Protein AF-A0A9D4J9Q6-F1 (afdb_monomer)

Solvent-accessible surface area (backbone atoms only — not comparable to full-atom values): 17693 Å² total; per-residue (Å²): 121,80,62,70,70,52,50,61,52,52,54,50,45,71,78,44,55,69,69,55,38,35,54,52,47,49,52,53,40,52,50,50,52,50,48,48,68,59,57,64,72,46,69,81,56,49,84,77,54,84,85,68,89,73,97,61,84,79,69,78,72,91,55,55,72,67,55,51,51,49,53,48,52,54,53,50,46,55,54,48,48,53,47,48,61,76,54,69,70,41,67,72,49,53,50,45,51,47,57,40,47,46,48,50,29,35,38,28,74,76,50,66,44,74,61,78,69,71,73,65,67,66,50,54,49,57,42,61,72,37,70,45,45,64,52,40,14,53,52,32,38,34,54,50,37,38,49,54,32,55,51,49,33,56,74,70,66,54,68,58,81,81,50,50,64,44,52,51,52,50,44,50,52,54,51,49,50,45,21,13,43,72,67,47,39,32,52,38,76,82,46,86,84,45,83,46,44,44,60,73,88,76,54,60,88,84,56,58,69,67,58,58,19,29,34,47,10,66,69,50,15,76,28,35,30,66,59,41,51,54,53,44,46,75,71,65,72,49,95,68,87,60,73,73,64,50,66,78,42,51,70,60,51,38,53,58,38,33,77,70,76,30,43,24,47,44,53,36,44,70,73,71,55,83,76,82,77,84,78,86,81,84,89,85,89,80,89,80,95,82,77,84,86,81,77,93,41,93,80,74,106

Sequence (301 aa):
QNLAVLEPLRRLFFCSSVYFKCKVVVCLTEMLRNQAARGWTENTSRQRLSSMVHMFHQEEEVYSKQEALTKYIQYVCKMLLAGCVETKFHPLYETCVLDFLELVSSLHVKFNLPFVVFVETRLFERLMISRNANTVARLCEVICRYKESFSSIKSKKLMGPEELPMIRNCNQIIRDMCNCVWRLKAYTTDDKLSVFYCNPADIDSKLEDKEMAESLSVVRHPALLPFTVKYSQNILQDSFLDLKELKNHKKELLAHLSDHNLDGLQQFVATFVRVKTSTSGTPHRTVLSTLSQGNNSAFGF

Secondary structure (DSSP, 8-state):
-THHHHHHHHHHHHHS-HHHHHHHHHHHHHHHHHHHHHHTTGGGTGGGTTTS--SS-----SS-HHHHHHHHHHHHHHHHHHHHHHTTS-HHHHHHHHHHHHHHHHHHHHH--SS--PPPHHHHHHHHT-S-HHHHHHHHHHHHHHHHHHHHHHHTT---SSHHHHHHHHHHHHHHHHHHHTTS---BSS-TTSTTB--GGGS-TTS-HHHHHHTTSTTT-TTTHHHHHHHHHHHH--SS--TTGGGTTHHHHHHHHHTTT-HHHHHHHHHH-------------------------TT--

Organism: Dreissena polymorpha (NCBI:txid45954)

Structure (mmCIF, N/CA/C/O backbone):
data_AF-A0A9D4J9Q6-F1
#
_entry.id   AF-A0A9D4J9Q6-F1
#
loop_
_atom_site.group_PDB
_atom_site.id
_atom_site.type_symbol
_atom_site.label_atom_id
_atom_site.label_alt_id
_atom_site.label_comp_id
_atom_site.label_asym_id
_atom_site.label_entity_id
_atom_site.label_seq_id
_atom_site.pdbx_PDB_ins_code
_atom_site.Cartn_x
_atom_site.Cartn_y
_atom_site.Cartn_z
_atom_site.occupancy
_atom_site.B_iso_or_equiv
_atom_site.auth_seq_id
_atom_site.auth_comp_id
_atom_site.auth_asym_id
_atom_site.auth_atom_id
_atom_site.pdbx_PDB_model_num
ATOM 1 N N . GLN A 1 1 ? 9.411 13.985 -27.679 1.00 39.44 1 GLN A N 1
ATOM 2 C CA . GLN A 1 1 ? 8.399 13.403 -28.592 1.00 39.44 1 GLN A CA 1
ATOM 3 C C . GLN A 1 1 ? 7.539 12.292 -27.953 1.00 39.44 1 GLN A C 1
ATOM 5 O O . GLN A 1 1 ? 6.384 12.175 -28.337 1.00 39.44 1 GLN A O 1
ATOM 10 N N . ASN A 1 2 ? 7.976 11.586 -26.896 1.00 44.72 2 ASN A N 1
ATOM 11 C CA . ASN A 1 2 ? 7.172 10.545 -26.206 1.00 44.72 2 ASN A CA 1
ATOM 12 C C . ASN A 1 2 ? 5.893 11.004 -25.457 1.00 44.72 2 ASN A C 1
ATOM 14 O O . ASN A 1 2 ? 5.105 10.168 -25.023 1.00 44.72 2 ASN A O 1
ATOM 18 N N . LEU A 1 3 ? 5.634 12.311 -25.321 1.00 49.12 3 LEU A N 1
ATOM 19 C CA . LEU A 1 3 ? 4.380 12.823 -24.740 1.00 49.12 3 LEU A CA 1
ATOM 20 C C . LEU A 1 3 ? 3.162 12.668 -25.673 1.00 49.12 3 LEU A C 1
ATOM 22 O O . LEU A 1 3 ? 2.032 12.666 -25.189 1.00 49.12 3 LEU A O 1
ATOM 26 N N . ALA A 1 4 ? 3.367 12.511 -26.986 1.00 56.28 4 ALA A N 1
ATOM 27 C CA . ALA A 1 4 ? 2.277 12.524 -27.966 1.00 56.28 4 ALA A CA 1
ATOM 28 C C . ALA A 1 4 ? 1.354 11.291 -27.894 1.00 56.28 4 ALA A C 1
ATOM 30 O O . ALA A 1 4 ? 0.165 11.410 -28.170 1.00 56.28 4 ALA A O 1
ATOM 31 N N . VAL A 1 5 ? 1.872 10.124 -27.491 1.00 62.06 5 VAL A N 1
ATOM 32 C CA . VAL A 1 5 ? 1.084 8.875 -27.386 1.00 62.06 5 VAL A CA 1
ATOM 33 C C . VAL A 1 5 ? 0.373 8.765 -26.033 1.00 62.06 5 VAL A C 1
ATOM 35 O O . VAL A 1 5 ? -0.733 8.234 -25.935 1.00 62.06 5 VAL A O 1
ATOM 38 N N . LEU A 1 6 ? 0.988 9.305 -24.981 1.00 69.31 6 LEU A N 1
ATOM 39 C CA . LEU A 1 6 ? 0.493 9.197 -23.610 1.00 69.31 6 LEU A CA 1
ATOM 40 C C . LEU A 1 6 ? -0.595 10.227 -23.275 1.00 69.31 6 LEU A C 1
ATOM 42 O O . LEU A 1 6 ? -1.428 9.980 -22.405 1.00 69.31 6 LEU A O 1
ATOM 46 N N . GLU A 1 7 ? -0.627 11.364 -23.969 1.00 74.25 7 GLU A N 1
ATOM 47 C CA . GLU A 1 7 ? -1.624 12.413 -23.730 1.00 74.25 7 GLU A CA 1
ATOM 48 C C . GLU A 1 7 ? -3.050 12.023 -24.185 1.00 74.25 7 GLU A C 1
ATOM 50 O O . GLU A 1 7 ? -3.992 12.207 -23.406 1.00 74.25 7 GLU A O 1
ATOM 55 N N . PRO A 1 8 ? -3.264 11.414 -25.370 1.00 80.31 8 PRO A N 1
ATOM 56 C CA . PRO A 1 8 ? -4.568 10.863 -25.741 1.00 80.31 8 PRO A CA 1
ATOM 57 C C . PRO A 1 8 ? -5.039 9.770 -24.779 1.00 80.31 8 PRO A C 1
ATOM 59 O O . PRO A 1 8 ? -6.203 9.766 -24.377 1.00 80.31 8 PRO A O 1
ATOM 62 N N . LEU A 1 9 ? -4.126 8.887 -24.351 1.00 80.44 9 LEU A N 1
ATOM 63 C CA . LEU A 1 9 ? -4.429 7.844 -23.370 1.00 80.44 9 LEU A CA 1
ATOM 64 C C . LEU A 1 9 ? -4.875 8.454 -22.040 1.00 80.44 9 LEU A C 1
ATOM 66 O O . LEU A 1 9 ? -5.863 8.004 -21.465 1.00 80.44 9 LEU A O 1
ATOM 70 N N . ARG A 1 10 ? -4.198 9.512 -21.581 1.00 80.31 10 ARG A N 1
ATOM 71 C CA . ARG A 1 10 ? -4.574 10.254 -20.375 1.00 80.31 10 ARG A CA 1
ATOM 72 C C . ARG A 1 10 ? -5.996 10.804 -20.484 1.00 80.31 10 ARG A C 1
ATOM 74 O O . ARG A 1 10 ? -6.804 10.571 -19.590 1.00 80.31 10 ARG A O 1
ATOM 81 N N . ARG A 1 11 ? -6.329 11.503 -21.574 1.00 82.50 11 ARG A N 1
ATOM 82 C CA . ARG A 1 11 ? -7.674 12.077 -21.781 1.00 82.50 11 ARG A CA 1
ATOM 83 C C . ARG A 1 11 ? -8.752 11.000 -21.785 1.00 82.50 11 ARG A C 1
ATOM 85 O O . ARG A 1 11 ? -9.754 11.118 -21.085 1.00 82.50 11 ARG A O 1
ATOM 92 N N . LEU A 1 12 ? -8.510 9.925 -22.527 1.00 84.06 12 LEU A N 1
ATOM 93 C CA . LEU A 1 12 ? -9.461 8.833 -22.643 1.00 84.06 12 LEU A CA 1
ATOM 94 C C . LEU A 1 12 ? -9.622 8.088 -21.311 1.00 84.06 12 LEU A C 1
ATOM 96 O O . LEU A 1 12 ? -10.741 7.748 -20.935 1.00 84.06 12 LEU A O 1
ATOM 100 N N . PHE A 1 13 ? -8.542 7.917 -20.548 1.00 86.06 13 PHE A N 1
ATOM 101 C CA . PHE A 1 13 ? -8.584 7.360 -19.200 1.00 86.06 13 PHE A CA 1
ATOM 102 C C . PHE A 1 13 ? -9.536 8.146 -18.289 1.00 86.06 13 PHE A C 1
ATOM 104 O O . PHE A 1 13 ? -10.397 7.541 -17.649 1.00 86.06 13 PHE A O 1
ATOM 111 N N . PHE A 1 14 ? -9.449 9.480 -18.268 1.00 84.31 14 PHE A N 1
ATOM 112 C CA . PHE A 1 14 ? -10.305 10.311 -17.413 1.00 84.31 14 PHE A CA 1
ATOM 113 C C . PHE A 1 14 ? -11.780 10.267 -17.821 1.00 84.31 14 PHE A C 1
ATOM 115 O O . PHE A 1 14 ? -12.631 10.075 -16.955 1.00 84.31 14 PHE A O 1
ATOM 122 N N . CYS A 1 15 ? -12.087 10.309 -19.117 1.00 86.12 15 CYS A N 1
ATOM 123 C CA . CYS A 1 15 ? -13.470 10.329 -19.607 1.00 86.12 15 CYS A CA 1
ATOM 124 C C . CYS A 1 15 ? -14.170 8.955 -19.640 1.00 86.12 15 CYS A C 1
ATOM 126 O O . CYS A 1 15 ? -15.364 8.892 -19.917 1.00 86.12 15 CYS A O 1
ATOM 128 N N . SER A 1 16 ? -13.457 7.854 -19.383 1.00 89.88 16 SER A N 1
ATOM 129 C CA . SER A 1 16 ? -14.000 6.494 -19.544 1.00 89.88 16 SER A CA 1
ATOM 130 C C . SER A 1 16 ? -14.487 5.851 -18.241 1.00 89.88 16 SER A C 1
ATOM 132 O O . SER A 1 16 ? -14.208 6.325 -17.140 1.00 89.88 16 SER A O 1
ATOM 134 N N . SER A 1 17 ? -15.184 4.718 -18.350 1.00 92.88 17 SER A N 1
ATOM 135 C CA . SER A 1 17 ? -15.662 3.941 -17.198 1.00 92.88 17 SER A CA 1
ATOM 136 C C . SER A 1 17 ? -14.525 3.366 -16.340 1.00 92.88 17 SER A C 1
ATOM 138 O O . SER A 1 17 ? -13.383 3.228 -16.787 1.00 92.88 17 SER A O 1
ATOM 140 N N . VAL A 1 18 ? -14.849 2.959 -15.106 1.00 92.94 18 VAL A N 1
ATOM 141 C CA . VAL A 1 18 ? -13.903 2.274 -14.203 1.00 92.94 18 VAL A CA 1
ATOM 142 C C . VAL A 1 18 ? -13.316 1.021 -14.858 1.00 92.94 18 VAL A C 1
ATOM 144 O O . VAL A 1 18 ? -12.113 0.796 -14.771 1.00 92.94 18 VAL A O 1
ATOM 147 N N . TYR A 1 19 ? -14.127 0.243 -15.579 1.00 93.69 19 TYR A N 1
ATOM 148 C CA . TYR A 1 19 ? -13.667 -0.948 -16.298 1.00 93.69 19 TYR A CA 1
ATOM 149 C C . TYR A 1 19 ? -12.607 -0.625 -17.346 1.00 93.69 19 TYR A C 1
ATOM 151 O O . TYR A 1 19 ? -11.600 -1.325 -17.445 1.00 93.69 19 TYR A O 1
ATOM 159 N N . PHE A 1 20 ? -12.811 0.445 -18.117 1.00 93.06 20 PHE A N 1
ATOM 160 C CA . PHE A 1 20 ? -11.820 0.879 -19.092 1.00 93.06 20 PHE A CA 1
ATOM 161 C C . PHE A 1 20 ? -10.521 1.302 -18.400 1.00 93.06 20 PHE A C 1
ATOM 163 O O . PHE A 1 20 ? -9.443 0.848 -18.781 1.00 93.06 20 PHE A O 1
ATOM 170 N N . LYS A 1 21 ? -10.626 2.106 -17.334 1.00 93.94 21 LYS A N 1
ATOM 171 C CA . LYS A 1 21 ? -9.477 2.520 -16.518 1.00 93.94 21 LYS A CA 1
ATOM 172 C C . LYS A 1 21 ? -8.690 1.306 -16.004 1.00 93.94 21 LYS A C 1
ATOM 174 O O . LYS A 1 21 ? -7.474 1.265 -16.159 1.00 93.94 21 LYS A O 1
ATOM 179 N N . CYS A 1 22 ? -9.376 0.285 -15.487 1.00 95.00 22 CYS A N 1
ATOM 180 C CA . CYS A 1 22 ? -8.752 -0.961 -15.028 1.00 95.00 22 CYS A CA 1
ATOM 181 C C . CYS A 1 22 ? -8.004 -1.679 -16.158 1.00 95.00 22 CYS A C 1
ATOM 183 O O . CYS A 1 22 ? -6.864 -2.086 -15.966 1.00 95.00 22 CYS A O 1
ATOM 185 N N . LYS A 1 23 ? -8.591 -1.777 -17.359 1.00 94.31 23 LYS A N 1
ATOM 186 C CA . LYS A 1 23 ? -7.914 -2.379 -18.524 1.00 94.31 23 LYS A CA 1
ATOM 187 C C . LYS A 1 23 ? -6.634 -1.635 -18.902 1.00 94.31 23 LYS A C 1
ATOM 189 O O . LYS A 1 23 ? -5.640 -2.279 -19.227 1.00 94.31 23 LYS A O 1
ATOM 194 N N . VAL A 1 24 ? -6.640 -0.301 -18.838 1.00 93.75 24 VAL A N 1
ATOM 195 C CA . VAL A 1 24 ? -5.427 0.500 -19.066 1.00 93.75 24 VAL A CA 1
ATOM 196 C C . VAL A 1 24 ? -4.372 0.178 -18.014 1.00 93.75 24 VAL A C 1
ATOM 198 O O . VAL A 1 24 ? -3.234 -0.097 -18.379 1.00 93.75 24 VAL A O 1
ATOM 201 N N . VAL A 1 25 ? -4.743 0.150 -16.730 1.00 95.00 25 VAL A N 1
ATOM 202 C CA . VAL A 1 25 ? -3.812 -0.193 -15.643 1.00 95.00 25 VAL A CA 1
ATOM 203 C C . VAL A 1 25 ? -3.224 -1.586 -15.842 1.00 95.00 25 VAL A C 1
ATOM 205 O O . VAL A 1 25 ? -2.009 -1.726 -15.820 1.00 95.00 25 VAL A O 1
ATOM 208 N N . VAL A 1 26 ? -4.049 -2.595 -16.126 1.00 96.06 26 VAL A N 1
ATOM 209 C CA . VAL A 1 26 ? -3.585 -3.967 -16.390 1.00 96.06 26 VAL A CA 1
ATOM 210 C C . VAL A 1 26 ? -2.617 -4.008 -17.573 1.00 96.06 26 VAL A C 1
ATOM 212 O O . VAL A 1 26 ? -1.565 -4.632 -17.479 1.00 96.06 26 VAL A O 1
ATOM 215 N N . CYS A 1 27 ? -2.918 -3.301 -18.665 1.00 95.25 27 CYS A N 1
ATOM 216 C CA . CYS A 1 27 ? -2.024 -3.212 -19.819 1.00 95.25 27 CYS A CA 1
ATOM 217 C C . CYS A 1 27 ? -0.665 -2.594 -19.445 1.00 95.25 27 CYS A C 1
ATOM 219 O O . CYS A 1 27 ? 0.385 -3.128 -19.804 1.00 95.25 27 CYS A O 1
ATOM 221 N N . LEU A 1 28 ? -0.672 -1.507 -18.668 1.00 94.56 28 LEU A N 1
ATOM 222 C CA . LEU A 1 28 ? 0.545 -0.853 -18.181 1.00 94.56 28 LEU A CA 1
ATOM 223 C C . LEU A 1 28 ? 1.342 -1.759 -17.224 1.00 94.56 28 LEU A C 1
ATOM 225 O O . LEU A 1 28 ? 2.576 -1.797 -17.288 1.00 94.56 28 LEU A O 1
ATOM 229 N N . THR A 1 29 ? 0.663 -2.521 -16.368 1.00 96.38 29 THR A N 1
ATOM 230 C CA . THR A 1 29 ? 1.277 -3.517 -15.479 1.00 96.38 29 THR A CA 1
ATOM 231 C C . THR A 1 29 ? 1.943 -4.634 -16.279 1.00 96.38 29 THR A C 1
ATOM 233 O O . THR A 1 29 ? 3.101 -4.968 -16.036 1.00 96.38 29 THR A O 1
ATOM 236 N N . GLU A 1 30 ? 1.261 -5.180 -17.284 1.00 95.38 30 GLU A N 1
ATOM 237 C CA . GLU A 1 30 ? 1.819 -6.242 -18.124 1.00 95.38 30 GLU A CA 1
ATOM 238 C C . GLU A 1 30 ? 2.955 -5.737 -19.017 1.00 95.38 30 GLU A C 1
ATOM 240 O O . GLU A 1 30 ? 3.952 -6.435 -19.210 1.00 95.38 30 GLU A O 1
ATOM 245 N N . MET A 1 31 ? 2.888 -4.492 -19.492 1.00 93.31 31 MET A N 1
ATOM 246 C CA . MET A 1 31 ? 4.015 -3.878 -20.187 1.00 93.31 31 MET A CA 1
ATOM 247 C C . MET A 1 31 ? 5.242 -3.777 -19.272 1.00 93.31 31 MET A C 1
ATOM 249 O O . MET A 1 31 ? 6.332 -4.165 -19.689 1.00 93.31 31 MET A O 1
ATOM 253 N N . LEU A 1 32 ? 5.074 -3.343 -18.015 1.00 94.00 32 LEU A N 1
ATOM 254 C CA . LEU A 1 32 ? 6.162 -3.317 -17.031 1.00 94.00 32 LEU A CA 1
ATOM 255 C C . LEU A 1 32 ? 6.759 -4.708 -16.813 1.00 94.00 32 LEU A C 1
ATOM 257 O O . LEU A 1 32 ? 7.977 -4.876 -16.847 1.00 94.00 32 LEU A O 1
ATOM 261 N N . ARG A 1 33 ? 5.893 -5.706 -16.617 1.00 94.00 33 ARG A N 1
ATOM 262 C CA . ARG A 1 33 ? 6.279 -7.103 -16.404 1.00 94.00 33 ARG A CA 1
ATOM 263 C C . ARG A 1 33 ? 7.125 -7.624 -17.561 1.00 94.00 33 ARG A C 1
ATOM 265 O O . ARG A 1 33 ? 8.188 -8.196 -17.340 1.00 94.00 33 ARG A O 1
ATOM 272 N N . ASN A 1 34 ? 6.677 -7.377 -18.789 1.00 91.00 34 ASN A N 1
ATOM 273 C CA . ASN A 1 34 ? 7.362 -7.809 -20.001 1.00 91.00 34 ASN A CA 1
ATOM 274 C C . ASN A 1 34 ? 8.706 -7.097 -20.188 1.00 91.00 34 ASN A C 1
ATOM 276 O O . ASN A 1 34 ? 9.691 -7.738 -20.555 1.00 91.00 34 ASN A O 1
ATOM 280 N N . GLN A 1 35 ? 8.772 -5.794 -19.902 1.00 87.69 35 GLN A N 1
ATOM 281 C CA . GLN A 1 35 ? 10.022 -5.033 -19.962 1.00 87.69 35 GLN A CA 1
ATOM 282 C C . GLN A 1 35 ? 11.027 -5.500 -18.902 1.00 87.69 35 GLN A C 1
ATOM 284 O O . GLN A 1 35 ? 12.206 -5.661 -19.210 1.00 87.69 35 GLN A O 1
ATOM 289 N N . ALA A 1 36 ? 10.573 -5.784 -17.678 1.00 87.75 36 ALA A N 1
ATOM 290 C CA . ALA A 1 36 ? 11.423 -6.325 -16.619 1.00 87.75 36 ALA A CA 1
ATOM 291 C C . ALA A 1 36 ? 11.942 -7.733 -16.959 1.00 87.75 36 ALA A C 1
ATOM 293 O O . ALA A 1 36 ? 13.127 -8.004 -16.778 1.00 87.75 36 ALA A O 1
ATOM 294 N N . ALA A 1 37 ? 11.087 -8.599 -17.517 1.00 86.81 37 ALA A N 1
ATOM 295 C CA . ALA A 1 37 ? 11.444 -9.967 -17.895 1.00 86.81 37 ALA A CA 1
ATOM 296 C C . ALA A 1 37 ? 12.458 -10.033 -19.047 1.00 86.81 37 ALA A C 1
ATOM 298 O O . ALA A 1 37 ? 13.400 -10.818 -18.994 1.00 86.81 37 ALA A O 1
ATOM 299 N N . ARG A 1 38 ? 12.278 -9.204 -20.083 1.00 77.00 38 ARG A N 1
ATOM 300 C CA . ARG A 1 38 ? 13.193 -9.134 -21.238 1.00 77.00 38 ARG A CA 1
ATOM 301 C C . ARG A 1 38 ? 14.472 -8.362 -20.916 1.00 77.00 38 ARG A C 1
ATOM 303 O O . ARG A 1 38 ? 15.503 -8.529 -21.552 1.00 77.00 38 ARG A O 1
ATOM 310 N N . GLY A 1 39 ? 14.386 -7.437 -19.966 1.00 58.69 39 GLY A N 1
ATOM 311 C CA . GLY A 1 39 ? 15.252 -6.278 -19.975 1.00 58.69 39 GLY A CA 1
ATOM 312 C C . GLY A 1 39 ? 16.656 -6.478 -19.418 1.00 58.69 39 GLY A C 1
ATOM 313 O O . GLY A 1 39 ? 17.581 -5.819 -19.890 1.00 58.69 39 GLY A O 1
ATOM 314 N N . TRP A 1 40 ? 16.834 -7.324 -18.410 1.00 61.84 40 TRP A N 1
ATOM 315 C CA . TRP A 1 40 ? 18.082 -7.291 -17.644 1.00 61.84 40 TRP A CA 1
ATOM 316 C C . TRP A 1 40 ? 19.093 -8.374 -18.033 1.00 61.84 40 TRP A C 1
ATOM 318 O O . TRP A 1 40 ? 20.296 -8.133 -18.002 1.00 61.84 40 TRP A O 1
ATOM 328 N N . THR A 1 41 ? 18.625 -9.544 -18.469 1.00 54.19 41 THR A N 1
ATOM 329 C CA . THR A 1 41 ? 19.482 -10.686 -18.831 1.00 54.19 41 THR A CA 1
ATOM 330 C C . THR A 1 41 ? 20.098 -10.571 -20.229 1.00 54.19 41 THR A C 1
ATOM 332 O O . THR A 1 41 ? 21.200 -11.062 -20.458 1.00 54.19 41 THR A O 1
ATOM 335 N N . GLU A 1 42 ? 19.441 -9.892 -21.173 1.00 50.56 42 GLU A N 1
ATOM 336 C CA . GLU A 1 42 ? 19.875 -9.876 -22.578 1.00 50.56 42 GLU A CA 1
ATOM 337 C C . GLU A 1 42 ? 21.026 -8.901 -22.885 1.00 50.56 42 GLU A C 1
ATOM 339 O O . GLU A 1 42 ? 21.679 -9.041 -23.924 1.00 50.56 42 GLU A O 1
ATOM 344 N N . ASN A 1 43 ? 21.347 -7.959 -21.990 1.00 47.38 43 ASN A N 1
ATOM 345 C CA . ASN A 1 43 ? 22.478 -7.044 -22.198 1.00 47.38 43 ASN A CA 1
ATOM 346 C C . ASN A 1 43 ? 23.844 -7.747 -22.122 1.00 47.38 43 ASN A C 1
ATOM 348 O O . ASN A 1 43 ? 24.804 -7.257 -22.708 1.00 47.38 43 ASN A O 1
ATOM 352 N N . THR A 1 44 ? 23.943 -8.916 -21.482 1.00 44.94 44 THR A N 1
ATOM 353 C CA . THR A 1 44 ? 25.186 -9.709 -21.481 1.00 44.94 44 THR A CA 1
ATOM 354 C C . THR A 1 44 ? 25.376 -10.494 -22.789 1.00 44.94 44 THR A C 1
ATOM 356 O O . THR A 1 44 ? 26.497 -10.860 -23.133 1.00 44.94 44 THR A O 1
ATOM 359 N N . SER A 1 45 ? 24.305 -10.734 -23.555 1.00 43.06 45 SER A N 1
ATOM 360 C CA . SER A 1 45 ? 24.327 -11.617 -24.734 1.00 43.06 45 SER A CA 1
ATOM 361 C C . SER A 1 45 ? 24.235 -10.871 -26.070 1.00 43.06 45 SER A C 1
ATOM 363 O O . SER A 1 45 ? 24.786 -11.341 -27.066 1.00 43.06 45 SER A O 1
ATOM 365 N N . ARG A 1 46 ? 23.581 -9.700 -26.127 1.00 45.19 46 ARG A N 1
ATOM 366 C CA . ARG A 1 46 ? 23.372 -8.965 -27.394 1.00 45.19 46 ARG A CA 1
ATOM 367 C C . ARG A 1 46 ? 24.593 -8.216 -27.921 1.00 45.19 46 ARG A C 1
ATOM 369 O O . ARG A 1 46 ? 24.635 -7.944 -29.116 1.00 45.19 46 ARG A O 1
ATOM 376 N N . GLN A 1 47 ? 25.621 -7.983 -27.103 1.00 45.53 47 GLN A N 1
ATOM 377 C CA . GLN A 1 47 ? 26.909 -7.476 -27.601 1.00 45.53 47 GLN A CA 1
ATOM 378 C C . GLN A 1 47 ? 27.599 -8.445 -28.584 1.00 45.53 47 GLN A C 1
ATOM 380 O O . GLN A 1 47 ? 28.551 -8.054 -29.248 1.00 45.53 47 GLN A O 1
ATOM 385 N N . ARG A 1 48 ? 27.124 -9.697 -28.712 1.00 41.31 48 ARG A N 1
ATOM 386 C CA . ARG A 1 48 ? 27.675 -10.702 -29.639 1.00 41.31 48 ARG A CA 1
ATOM 387 C C . ARG A 1 48 ? 26.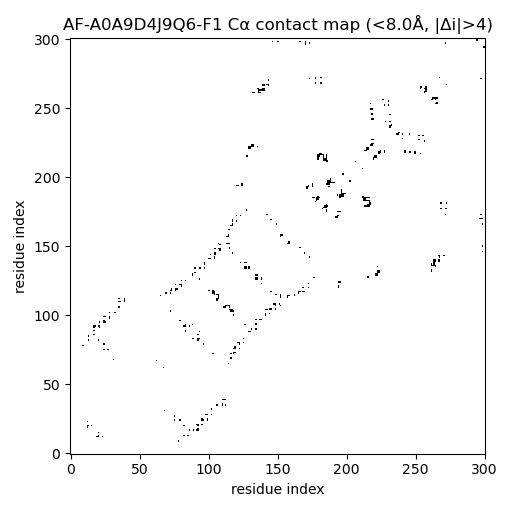847 -10.951 -30.908 1.00 41.31 48 ARG A C 1
ATOM 389 O O . ARG A 1 48 ? 27.333 -11.646 -31.790 1.00 41.31 48 ARG A O 1
ATOM 396 N N . LEU A 1 49 ? 25.625 -10.420 -31.016 1.00 44.75 49 LEU A N 1
ATOM 397 C CA . LEU A 1 49 ? 24.682 -10.742 -32.108 1.00 44.75 49 LEU A CA 1
ATOM 398 C C . LEU A 1 49 ? 24.264 -9.525 -32.951 1.00 44.75 49 LEU A C 1
ATOM 400 O O . LEU A 1 49 ? 23.389 -9.641 -33.804 1.00 44.75 49 LEU A O 1
ATOM 404 N N . SER A 1 50 ? 24.899 -8.365 -32.757 1.00 41.69 50 SER A N 1
ATOM 405 C CA . SER A 1 50 ? 24.583 -7.101 -33.442 1.00 41.69 50 SER A CA 1
ATOM 406 C C . SER A 1 50 ? 24.932 -7.064 -34.941 1.00 41.69 50 SER A C 1
ATOM 408 O O . SER A 1 50 ? 25.128 -5.987 -35.496 1.00 41.69 50 SER A O 1
ATOM 410 N N . SER A 1 51 ? 25.029 -8.212 -35.612 1.00 39.41 51 SER A N 1
ATOM 411 C CA . SER A 1 51 ? 25.318 -8.308 -37.045 1.00 39.41 51 SER A CA 1
ATOM 412 C C . SER A 1 51 ? 24.133 -8.760 -37.903 1.00 39.41 51 SER A C 1
ATOM 414 O O . SER A 1 51 ? 24.280 -8.801 -39.121 1.00 39.41 51 SER A O 1
ATOM 416 N N . MET A 1 52 ? 22.947 -9.041 -37.344 1.00 42.44 52 MET A N 1
ATOM 417 C CA . MET A 1 52 ? 21.787 -9.411 -38.170 1.00 42.44 52 MET A CA 1
ATOM 418 C C . MET A 1 52 ? 20.473 -8.729 -37.760 1.00 42.44 52 MET A C 1
ATOM 420 O O . MET A 1 52 ? 19.812 -9.118 -36.807 1.00 42.44 52 MET A O 1
ATOM 424 N N . VAL A 1 53 ? 20.097 -7.753 -38.596 1.00 47.19 53 VAL A N 1
ATOM 425 C CA . VAL A 1 53 ? 18.729 -7.352 -38.976 1.00 47.19 53 VAL A CA 1
ATOM 426 C C . VAL A 1 53 ? 17.802 -6.874 -37.847 1.00 47.19 53 VAL A C 1
ATOM 428 O O . VAL A 1 53 ? 17.038 -7.645 -37.274 1.00 47.19 53 VAL A O 1
ATOM 431 N N . HIS A 1 54 ? 17.719 -5.551 -37.658 1.00 41.72 54 HIS A N 1
ATOM 432 C CA . HIS A 1 54 ? 16.525 -4.921 -37.086 1.00 41.72 54 HIS A CA 1
ATOM 433 C C . HIS A 1 54 ? 16.010 -3.794 -37.993 1.00 41.72 54 HIS A C 1
ATOM 435 O O . HIS A 1 54 ? 16.689 -2.808 -38.252 1.00 41.72 54 HIS A O 1
ATOM 441 N N . MET A 1 55 ? 14.780 -3.982 -38.484 1.00 43.03 55 MET A N 1
ATOM 442 C CA . MET A 1 55 ? 14.034 -3.096 -39.392 1.00 43.03 55 MET A CA 1
ATOM 443 C C . MET A 1 55 ? 13.454 -1.848 -38.696 1.00 43.03 55 MET A C 1
ATOM 445 O O . MET A 1 55 ? 12.863 -0.994 -39.347 1.00 43.03 55 MET A O 1
ATOM 449 N N . PHE A 1 56 ? 13.612 -1.741 -37.376 1.00 45.78 56 PHE A N 1
ATOM 450 C CA . PHE A 1 56 ? 13.269 -0.556 -36.599 1.00 45.78 56 PHE A CA 1
ATOM 451 C C . PHE A 1 56 ? 14.571 0.167 -36.278 1.00 45.78 56 PHE A C 1
ATOM 453 O O . PHE A 1 56 ? 15.449 -0.421 -35.647 1.00 45.78 56 PHE A O 1
ATOM 460 N N . HIS A 1 57 ? 14.712 1.410 -36.744 1.00 38.62 57 HIS A N 1
ATOM 461 C CA . HIS A 1 57 ? 15.816 2.275 -36.345 1.00 38.62 57 HIS A CA 1
ATOM 462 C C . HIS A 1 57 ? 15.917 2.276 -34.815 1.00 38.62 57 HIS A C 1
ATOM 464 O O . HIS A 1 57 ? 14.978 2.679 -34.129 1.00 38.62 57 HIS A O 1
ATOM 470 N N . GLN A 1 58 ? 17.041 1.790 -34.287 1.00 43.03 58 GLN A N 1
ATOM 471 C CA . GLN A 1 58 ? 17.438 2.092 -32.920 1.00 43.03 58 GLN A CA 1
ATOM 472 C C . GLN A 1 58 ? 17.772 3.580 -32.899 1.00 43.03 58 GLN A C 1
ATOM 474 O O . GLN A 1 58 ? 18.881 3.978 -33.241 1.00 43.03 58 GLN A O 1
ATOM 479 N N . GLU A 1 59 ? 16.790 4.409 -32.550 1.00 43.22 59 GLU A N 1
ATOM 480 C CA . GLU A 1 59 ? 17.104 5.703 -31.958 1.00 43.22 59 GLU A CA 1
ATOM 481 C C . GLU A 1 59 ? 18.029 5.419 -30.770 1.00 43.22 59 GLU A C 1
ATOM 483 O O . GLU A 1 59 ? 17.724 4.552 -29.945 1.00 43.22 59 GLU A O 1
ATOM 488 N N . GLU A 1 60 ? 19.190 6.075 -30.728 1.00 43.25 60 GLU A N 1
ATOM 489 C CA . GLU A 1 60 ? 20.095 6.003 -29.583 1.00 43.25 60 GLU A CA 1
ATOM 490 C C . GLU A 1 60 ? 19.271 6.263 -28.315 1.00 43.25 60 GLU A C 1
ATOM 492 O O . GLU A 1 60 ? 18.677 7.332 -28.162 1.00 43.25 60 GLU A O 1
ATOM 497 N N . GLU A 1 61 ? 19.160 5.266 -27.430 1.00 52.91 61 GLU A N 1
ATOM 498 C CA . GLU A 1 61 ? 18.445 5.434 -26.167 1.00 52.91 61 GLU A CA 1
ATOM 499 C C . GLU A 1 61 ? 19.179 6.511 -25.353 1.00 52.91 61 GLU A C 1
ATOM 501 O O . GLU A 1 61 ? 20.177 6.247 -24.691 1.00 52.91 61 GLU A O 1
ATOM 506 N N . VAL A 1 62 ? 18.667 7.745 -25.397 1.00 52.56 62 VAL A N 1
ATOM 507 C CA . VAL A 1 62 ? 19.195 8.910 -24.658 1.00 52.56 62 VAL A CA 1
ATOM 508 C C . VAL A 1 62 ? 19.161 8.689 -23.134 1.00 52.56 62 VAL A C 1
ATOM 510 O O . VAL A 1 62 ? 19.796 9.420 -22.380 1.00 52.56 62 VAL A O 1
ATOM 513 N N . TYR A 1 63 ? 18.433 7.673 -22.659 1.00 58.62 63 TYR A N 1
ATOM 514 C CA . TYR A 1 63 ? 18.274 7.351 -21.243 1.00 58.62 63 TYR A CA 1
ATOM 515 C C . TYR A 1 63 ? 18.838 5.975 -20.914 1.00 58.62 63 TYR A C 1
ATOM 517 O O . TYR A 1 63 ? 18.651 5.018 -21.663 1.00 58.62 63 TYR A O 1
ATOM 525 N N . SER A 1 64 ? 19.430 5.844 -19.723 1.00 76.00 64 SER A N 1
ATOM 526 C CA . SER A 1 64 ? 19.736 4.519 -19.189 1.00 76.00 64 SER A CA 1
ATOM 527 C C . SER A 1 64 ? 18.440 3.721 -18.996 1.00 76.00 64 SER A C 1
ATOM 529 O O . SER A 1 64 ? 17.394 4.260 -18.620 1.00 76.00 64 SER A O 1
ATOM 531 N N . LYS A 1 65 ? 18.502 2.403 -19.200 1.00 80.06 65 LYS A N 1
ATOM 532 C CA . LYS A 1 65 ? 17.353 1.502 -19.015 1.00 80.06 65 LYS A CA 1
ATOM 533 C C . LYS A 1 65 ? 16.703 1.626 -17.630 1.00 80.06 65 LYS A C 1
ATOM 535 O O . LYS A 1 65 ? 15.482 1.543 -17.504 1.00 80.06 65 LYS A O 1
ATOM 540 N N . GLN A 1 66 ? 17.521 1.840 -16.598 1.00 84.00 66 GLN A N 1
ATOM 541 C CA . GLN A 1 66 ? 17.076 2.091 -15.226 1.00 84.00 66 GLN A CA 1
ATOM 542 C C . GLN A 1 66 ? 16.261 3.383 -15.123 1.00 84.00 66 GLN A C 1
ATOM 544 O O . GLN A 1 66 ? 15.180 3.394 -14.530 1.00 84.00 66 GLN A O 1
ATOM 549 N N . GLU A 1 67 ? 16.750 4.466 -15.723 1.00 84.94 67 GLU A N 1
ATOM 550 C CA . GLU A 1 67 ? 16.076 5.760 -15.711 1.00 84.94 67 GLU A CA 1
ATOM 551 C C . GLU A 1 67 ? 14.752 5.711 -16.484 1.00 84.94 67 GLU A C 1
ATOM 553 O O . GLU A 1 67 ? 13.735 6.214 -16.002 1.00 84.94 67 GLU A O 1
ATOM 558 N N . ALA A 1 68 ? 14.728 5.040 -17.639 1.00 87.06 68 ALA A N 1
ATOM 559 C CA . ALA A 1 68 ? 13.513 4.836 -18.422 1.00 87.06 68 ALA A CA 1
ATOM 560 C C . ALA A 1 68 ? 12.446 4.061 -17.627 1.00 87.06 68 ALA A C 1
ATOM 562 O O . ALA A 1 68 ? 11.292 4.492 -17.559 1.00 87.06 68 ALA A O 1
ATOM 563 N N . LEU A 1 69 ? 12.832 2.963 -16.962 1.00 89.44 69 LEU A N 1
ATOM 564 C CA . LEU A 1 69 ? 11.914 2.166 -16.142 1.00 89.44 69 LEU A CA 1
ATOM 565 C C . LEU A 1 69 ? 11.402 2.951 -14.929 1.00 89.44 69 LEU A C 1
ATOM 567 O O . LEU A 1 69 ? 10.217 2.894 -14.601 1.00 89.44 69 LEU A O 1
ATOM 571 N N . THR A 1 70 ? 12.279 3.724 -14.290 1.00 89.81 70 THR A N 1
ATOM 572 C CA . THR A 1 70 ? 11.924 4.566 -13.143 1.00 89.81 70 THR A CA 1
ATOM 573 C C . THR A 1 70 ? 10.923 5.647 -13.546 1.00 89.81 70 THR A C 1
ATOM 575 O O . THR A 1 70 ? 9.883 5.792 -12.901 1.00 89.81 70 THR A O 1
ATOM 578 N N . LYS A 1 71 ? 11.175 6.357 -14.654 1.00 89.88 71 LYS A N 1
ATOM 579 C CA . LYS A 1 71 ? 10.247 7.363 -15.199 1.00 89.88 71 LYS A CA 1
ATOM 580 C C . LYS A 1 71 ? 8.913 6.746 -15.603 1.00 89.88 71 LYS A C 1
ATOM 582 O O . LYS A 1 71 ? 7.868 7.343 -15.350 1.00 89.88 71 LYS A O 1
ATOM 587 N N . TYR A 1 72 ? 8.935 5.548 -16.185 1.00 91.69 72 TYR A N 1
ATOM 588 C CA . TYR A 1 72 ? 7.724 4.811 -16.519 1.00 91.69 72 TYR A CA 1
ATOM 589 C C . TYR A 1 72 ? 6.891 4.494 -15.269 1.00 91.69 72 TYR A C 1
ATOM 591 O O . TYR A 1 72 ? 5.712 4.838 -15.215 1.00 91.69 72 TYR A O 1
ATOM 599 N N . ILE A 1 73 ? 7.504 3.915 -14.231 1.00 93.62 73 ILE A N 1
ATOM 600 C CA . ILE A 1 73 ? 6.811 3.591 -12.975 1.00 93.62 73 ILE A CA 1
ATOM 601 C C . ILE A 1 73 ? 6.229 4.857 -12.340 1.00 93.62 73 ILE A C 1
ATOM 603 O O . ILE A 1 73 ? 5.067 4.857 -11.937 1.00 93.62 73 ILE A O 1
ATOM 607 N N . GLN A 1 74 ? 6.989 5.954 -12.303 1.00 92.00 74 GLN A N 1
ATOM 608 C CA . GLN A 1 74 ? 6.513 7.240 -11.784 1.00 92.00 74 GLN A CA 1
ATOM 609 C C . GLN A 1 74 ? 5.331 7.798 -12.589 1.00 92.00 74 GLN A C 1
ATOM 611 O O . GLN A 1 74 ? 4.380 8.315 -12.003 1.00 92.00 74 GLN A O 1
ATOM 616 N N . TYR A 1 75 ? 5.361 7.689 -13.921 1.00 90.69 75 TYR A N 1
ATOM 617 C CA . TYR A 1 75 ? 4.246 8.095 -14.777 1.00 90.69 75 TYR A CA 1
ATOM 618 C C . TYR A 1 75 ? 2.980 7.289 -14.468 1.00 90.69 75 TYR A C 1
ATOM 620 O O . TYR A 1 75 ? 1.917 7.874 -14.248 1.00 90.69 75 TYR A O 1
ATOM 628 N N . VAL A 1 76 ? 3.102 5.960 -14.380 1.00 93.31 76 VAL A N 1
ATOM 629 C CA . VAL A 1 76 ? 1.968 5.094 -14.043 1.00 93.31 76 VAL A CA 1
ATOM 630 C C . VAL A 1 76 ? 1.447 5.418 -12.642 1.00 93.31 76 VAL A C 1
ATOM 632 O O . VAL A 1 76 ? 0.244 5.581 -12.486 1.00 93.31 76 VAL A O 1
ATOM 635 N N . CYS A 1 77 ? 2.312 5.635 -11.644 1.00 93.44 77 CYS A N 1
ATOM 636 C CA . CYS A 1 77 ? 1.892 6.016 -10.286 1.00 93.44 77 CYS A CA 1
ATOM 637 C C . CYS A 1 77 ? 1.016 7.277 -10.265 1.00 93.44 77 CYS A C 1
ATOM 639 O O . CYS A 1 77 ? -0.025 7.287 -9.608 1.00 93.44 77 CYS A O 1
ATOM 641 N N . LYS A 1 78 ? 1.382 8.310 -11.034 1.00 91.31 78 LYS A N 1
ATOM 642 C CA . LYS A 1 78 ? 0.582 9.541 -11.148 1.00 91.31 78 LYS A CA 1
ATOM 643 C C . LYS A 1 78 ? -0.791 9.277 -11.762 1.00 91.31 78 LYS A C 1
ATOM 645 O O . LYS A 1 78 ? -1.791 9.812 -11.284 1.00 91.31 78 LYS A O 1
ATOM 650 N N . MET A 1 79 ? -0.858 8.433 -12.795 1.00 91.00 79 MET A N 1
ATOM 651 C CA . MET A 1 79 ? -2.138 8.001 -13.365 1.00 91.00 79 MET A CA 1
ATOM 652 C C . MET A 1 79 ? -2.970 7.210 -12.355 1.00 91.00 79 MET A C 1
ATOM 654 O O . MET A 1 79 ? -4.172 7.450 -12.241 1.00 91.00 79 MET A O 1
ATOM 658 N N . LEU A 1 80 ? -2.336 6.303 -11.605 1.00 94.12 80 LEU A N 1
ATOM 659 C CA . LEU A 1 80 ? -3.004 5.493 -10.593 1.00 94.12 80 LEU A CA 1
ATOM 660 C C . LEU A 1 80 ? -3.640 6.374 -9.525 1.00 94.12 80 LEU A C 1
ATOM 662 O O . LEU A 1 80 ? -4.830 6.221 -9.250 1.00 94.12 80 LEU A O 1
ATOM 666 N N . LEU A 1 81 ? -2.876 7.337 -9.004 1.00 92.56 81 LEU A N 1
ATOM 667 C CA . LEU A 1 81 ? -3.328 8.279 -7.986 1.00 92.56 81 LEU A CA 1
ATOM 668 C C . LEU A 1 81 ? -4.518 9.103 -8.481 1.00 92.56 81 LEU A C 1
ATOM 670 O O . LEU A 1 81 ? -5.538 9.184 -7.797 1.00 92.56 81 LEU A O 1
ATOM 674 N N . ALA A 1 82 ? -4.425 9.654 -9.691 1.00 90.81 82 ALA A N 1
ATOM 675 C CA . ALA A 1 82 ? -5.517 10.419 -10.276 1.00 90.81 82 ALA A CA 1
ATOM 676 C C . ALA A 1 82 ? -6.770 9.551 -10.494 1.00 90.81 82 ALA A C 1
ATOM 678 O O . ALA A 1 82 ? -7.880 9.967 -10.169 1.00 90.81 82 ALA A O 1
ATOM 679 N N . GLY A 1 83 ? -6.607 8.307 -10.951 1.00 91.62 83 GLY A N 1
ATOM 680 C CA . GLY A 1 83 ? -7.723 7.373 -11.068 1.00 91.62 83 GLY A CA 1
ATOM 681 C C . GLY A 1 83 ? -8.336 6.980 -9.718 1.00 91.62 83 GLY A C 1
ATOM 682 O O . GLY A 1 83 ? -9.552 6.830 -9.638 1.00 91.62 83 GLY A O 1
ATOM 683 N N . CYS A 1 84 ? -7.560 6.886 -8.632 1.00 91.19 84 CYS A N 1
ATOM 684 C CA . CYS A 1 84 ? -8.097 6.635 -7.285 1.00 91.19 84 CYS A CA 1
ATOM 685 C C . CYS A 1 84 ? -8.997 7.781 -6.793 1.00 91.19 84 CYS A C 1
ATOM 687 O O . CYS A 1 84 ? -9.947 7.550 -6.036 1.00 91.19 84 CYS A O 1
ATOM 689 N N . VAL A 1 85 ? -8.694 9.019 -7.197 1.00 89.31 85 VAL A N 1
ATOM 690 C CA . VAL A 1 85 ? -9.521 10.196 -6.895 1.00 89.31 85 VAL A CA 1
ATOM 691 C C . VAL A 1 85 ? -10.827 10.139 -7.681 1.00 89.31 85 VAL A C 1
ATOM 693 O O . VAL A 1 85 ? -11.902 10.156 -7.085 1.00 89.31 85 VAL A O 1
ATOM 696 N N . GLU A 1 86 ? -10.731 9.964 -8.996 1.00 90.38 86 GLU A N 1
ATOM 697 C CA . GLU A 1 86 ? -11.873 9.930 -9.917 1.00 90.38 86 GLU A CA 1
ATOM 698 C C . GLU A 1 86 ? -12.854 8.788 -9.630 1.00 90.38 86 GLU A C 1
ATOM 700 O O . GLU A 1 86 ? -14.070 8.959 -9.685 1.00 90.38 86 GLU A O 1
ATOM 705 N N . THR A 1 87 ? -12.337 7.602 -9.304 1.00 89.06 87 THR A N 1
ATOM 706 C CA . THR A 1 87 ? -13.157 6.400 -9.085 1.00 89.06 87 THR A CA 1
ATOM 707 C C . THR A 1 87 ? -13.749 6.307 -7.679 1.00 89.06 87 THR A C 1
ATOM 709 O O . T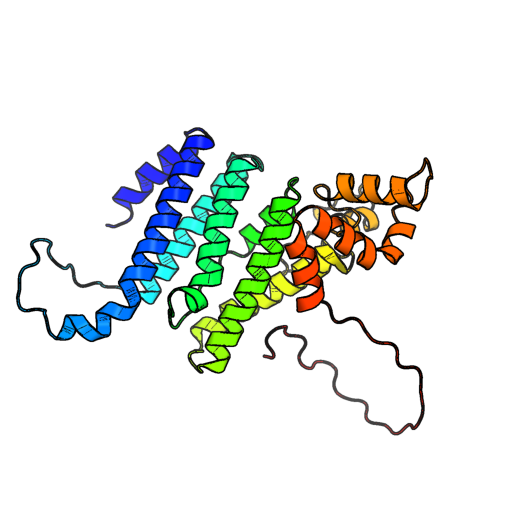HR A 1 87 ? -14.475 5.357 -7.401 1.00 89.06 87 THR A O 1
ATOM 712 N N . LYS A 1 88 ? -13.466 7.276 -6.793 1.00 87.69 88 LYS A N 1
ATOM 713 C CA . LYS A 1 88 ? -13.993 7.343 -5.417 1.00 87.69 88 LYS A CA 1
ATOM 714 C C . LYS A 1 88 ? -13.831 6.028 -4.632 1.00 87.69 88 LYS A C 1
ATOM 716 O O . LYS A 1 88 ? -14.776 5.585 -3.986 1.00 87.69 88 LYS A O 1
ATOM 721 N N . PHE A 1 89 ? -12.636 5.429 -4.666 1.00 82.31 89 PHE A N 1
ATOM 722 C CA . PHE A 1 89 ? -12.319 4.162 -3.974 1.00 82.31 89 PHE A CA 1
ATOM 723 C C . PHE A 1 89 ? -13.107 2.947 -4.486 1.00 82.31 89 PHE A C 1
ATOM 725 O O . PHE A 1 89 ? -13.544 2.094 -3.715 1.00 82.31 89 PHE A O 1
ATOM 732 N N . HIS A 1 90 ? -13.316 2.854 -5.802 1.00 92.88 90 HIS A N 1
ATOM 733 C CA . HIS A 1 90 ? -13.960 1.680 -6.381 1.00 92.88 90 HIS A CA 1
ATOM 734 C C . HIS A 1 90 ? -13.083 0.421 -6.172 1.00 92.88 90 HIS A C 1
ATOM 736 O O . HIS A 1 90 ? -11.971 0.382 -6.709 1.00 92.88 90 HIS A O 1
ATOM 742 N N . PRO A 1 91 ? -13.569 -0.649 -5.505 1.00 91.94 91 PRO A N 1
ATOM 743 C CA . PRO A 1 91 ? -12.743 -1.805 -5.115 1.00 91.94 91 PRO A CA 1
ATOM 744 C C . PRO A 1 91 ? -12.020 -2.502 -6.276 1.00 91.94 91 PRO A C 1
ATOM 746 O O . PRO A 1 91 ? -10.871 -2.925 -6.150 1.00 91.94 91 PRO A O 1
ATOM 749 N N . LEU A 1 92 ? -12.678 -2.588 -7.439 1.00 94.56 92 LEU A N 1
ATOM 750 C CA . LEU A 1 92 ? -12.068 -3.140 -8.656 1.00 94.56 92 LEU A CA 1
ATOM 751 C C . LEU A 1 92 ? -10.819 -2.358 -9.086 1.00 94.56 92 LEU A C 1
ATOM 753 O O . LEU A 1 92 ? -9.814 -2.954 -9.455 1.00 94.56 92 LEU A O 1
ATOM 757 N N . TYR A 1 93 ? -10.877 -1.026 -9.023 1.00 95.62 93 TYR A N 1
ATOM 758 C CA . TYR A 1 93 ? -9.760 -0.184 -9.431 1.00 95.62 93 TYR A CA 1
ATOM 759 C C . TYR A 1 93 ? -8.611 -0.277 -8.427 1.00 95.62 93 TYR A C 1
ATOM 761 O O . TYR A 1 93 ? -7.463 -0.426 -8.831 1.00 9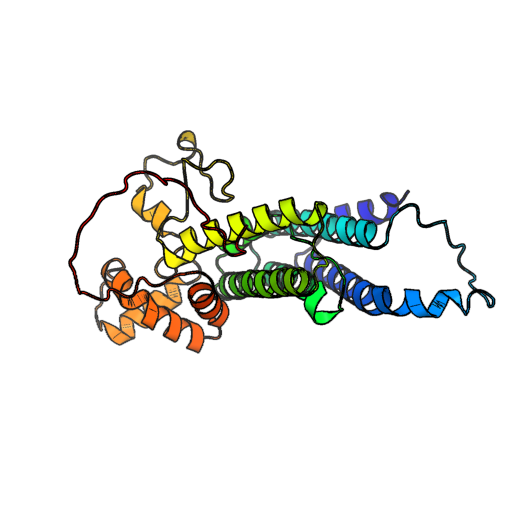5.62 93 TYR A O 1
ATOM 769 N N . GLU A 1 94 ? -8.921 -0.278 -7.127 1.00 95.12 94 GLU A N 1
ATOM 770 C CA . GLU A 1 94 ? -7.925 -0.497 -6.072 1.00 95.12 94 GLU A CA 1
ATOM 771 C C . GLU A 1 94 ? -7.201 -1.838 -6.233 1.00 95.12 94 GLU A C 1
ATOM 773 O O . GLU A 1 94 ? -5.989 -1.901 -6.060 1.00 95.12 94 GLU A O 1
ATOM 778 N N . THR A 1 95 ? -7.918 -2.889 -6.640 1.00 95.88 95 THR A N 1
ATOM 779 C CA . THR A 1 95 ? -7.320 -4.201 -6.931 1.00 95.88 95 THR A CA 1
ATOM 780 C C . THR A 1 95 ? -6.270 -4.091 -8.038 1.00 95.88 95 THR A C 1
ATOM 782 O O . THR A 1 95 ? -5.144 -4.535 -7.842 1.00 95.88 95 THR A O 1
ATOM 785 N N . CYS A 1 96 ? -6.583 -3.420 -9.152 1.00 96.44 96 CYS A N 1
ATOM 786 C CA . CYS A 1 96 ? -5.619 -3.207 -10.237 1.00 96.44 96 CYS A CA 1
ATOM 787 C C . CYS A 1 96 ? -4.428 -2.327 -9.819 1.00 96.44 96 CYS A C 1
ATOM 789 O O . CYS A 1 96 ? -3.307 -2.543 -10.279 1.00 96.44 96 CYS A O 1
ATOM 791 N N . VAL A 1 97 ? -4.658 -1.329 -8.957 1.00 96.75 97 VAL A N 1
ATOM 792 C CA . VAL A 1 97 ? -3.585 -0.502 -8.381 1.00 96.75 97 VAL A CA 1
ATOM 793 C C . VAL A 1 97 ? -2.649 -1.376 -7.544 1.00 96.75 97 VAL A C 1
ATOM 795 O O . VAL A 1 97 ? -1.434 -1.289 -7.704 1.00 96.75 97 VAL A O 1
ATOM 798 N N . LEU A 1 98 ? -3.193 -2.243 -6.688 1.00 97.19 98 LEU A N 1
ATOM 799 C CA . LEU A 1 98 ? -2.405 -3.159 -5.862 1.00 97.19 98 LEU A CA 1
ATOM 800 C C . LEU A 1 98 ? -1.619 -4.156 -6.712 1.00 97.19 98 LEU A C 1
ATOM 802 O O . LEU A 1 98 ? -0.439 -4.341 -6.442 1.00 97.19 98 LEU A O 1
ATOM 806 N N . ASP A 1 99 ? -2.206 -4.713 -7.775 1.00 97.69 99 ASP A N 1
ATOM 807 C CA . ASP A 1 99 ? -1.495 -5.618 -8.694 1.00 97.69 99 ASP A CA 1
ATOM 808 C C . ASP A 1 99 ? -0.237 -4.949 -9.279 1.00 97.69 99 ASP A C 1
ATOM 810 O O . ASP A 1 99 ? 0.831 -5.561 -9.381 1.00 97.69 99 ASP A O 1
ATOM 814 N N . PHE A 1 100 ? -0.341 -3.662 -9.628 1.00 97.56 100 PHE A N 1
ATOM 815 C CA . PHE A 1 100 ? 0.805 -2.873 -10.072 1.00 97.56 100 PHE A CA 1
ATOM 816 C C . PHE A 1 100 ? 1.836 -2.677 -8.949 1.00 97.56 100 PHE A C 1
ATOM 818 O O . PHE A 1 100 ? 3.029 -2.893 -9.167 1.00 97.56 100 PHE A O 1
ATOM 825 N N . LEU A 1 101 ? 1.404 -2.300 -7.742 1.00 97.31 101 LEU A N 1
ATOM 826 C CA . LEU A 1 101 ? 2.299 -2.092 -6.595 1.00 97.31 101 LEU A CA 1
ATOM 827 C C . LEU A 1 101 ? 3.026 -3.374 -6.160 1.00 97.31 101 LEU A C 1
ATOM 829 O O . LEU A 1 101 ? 4.212 -3.344 -5.824 1.00 97.31 101 LEU A O 1
ATOM 833 N N . GLU A 1 102 ? 2.347 -4.514 -6.197 1.00 97.12 102 GLU A N 1
ATOM 834 C CA . GLU A 1 102 ? 2.922 -5.829 -5.913 1.00 97.12 102 GLU A CA 1
ATOM 835 C C . GLU A 1 102 ? 3.973 -6.221 -6.949 1.00 97.12 102 GLU A C 1
ATOM 837 O O . GLU A 1 102 ? 5.043 -6.725 -6.595 1.00 97.12 102 GLU A O 1
ATOM 842 N N . LEU A 1 103 ? 3.718 -5.935 -8.229 1.00 96.81 103 LEU A N 1
ATOM 843 C CA . LEU A 1 103 ? 4.721 -6.121 -9.269 1.00 96.81 103 LEU A CA 1
ATOM 844 C C . LEU A 1 103 ? 5.940 -5.227 -9.015 1.00 96.81 103 LEU A C 1
ATOM 846 O O . LEU A 1 103 ? 7.054 -5.743 -8.976 1.00 96.81 103 LEU A O 1
ATOM 850 N N . VAL A 1 104 ? 5.741 -3.921 -8.800 1.00 96.25 104 VAL A N 1
ATOM 851 C CA . VAL A 1 104 ? 6.840 -2.959 -8.598 1.00 96.25 104 VAL A CA 1
ATOM 852 C C . VAL A 1 104 ? 7.689 -3.319 -7.375 1.00 96.25 104 VAL A C 1
ATOM 854 O O . VAL A 1 104 ? 8.916 -3.368 -7.472 1.00 96.25 104 VAL A O 1
ATOM 857 N N . SER A 1 105 ? 7.052 -3.620 -6.241 1.00 96.12 105 SER A N 1
ATOM 858 C CA . SER A 1 105 ? 7.741 -3.981 -4.990 1.00 96.12 105 SER A CA 1
ATOM 859 C C . SER A 1 105 ? 8.556 -5.272 -5.092 1.00 96.12 105 SER A C 1
ATOM 861 O O . SER A 1 105 ? 9.528 -5.438 -4.351 1.00 96.12 105 SER A O 1
ATOM 863 N N . SER A 1 106 ? 8.210 -6.160 -6.030 1.00 95.12 106 SER A N 1
ATOM 864 C CA . SER A 1 106 ? 8.890 -7.439 -6.254 1.00 95.12 106 SER A CA 1
ATOM 865 C C . SER A 1 106 ? 9.855 -7.445 -7.442 1.00 95.12 106 SER A C 1
ATOM 867 O O . SER A 1 106 ? 10.502 -8.465 -7.671 1.00 95.12 106 SER A O 1
ATOM 869 N N . LEU A 1 107 ? 10.021 -6.338 -8.181 1.00 93.38 107 LEU A N 1
ATOM 870 C CA . LEU A 1 107 ? 10.850 -6.314 -9.395 1.00 93.38 107 LEU A CA 1
ATOM 871 C C . LEU A 1 107 ? 12.293 -6.788 -9.163 1.00 93.38 107 LEU A C 1
ATOM 873 O O . LEU A 1 107 ? 12.809 -7.590 -9.943 1.00 93.38 107 LEU A O 1
ATOM 877 N N . HIS A 1 108 ? 12.926 -6.326 -8.080 1.00 91.31 108 HIS A N 1
ATOM 878 C CA . HIS A 1 108 ? 14.292 -6.716 -7.722 1.00 91.31 108 HIS A CA 1
ATOM 879 C C . HIS A 1 108 ? 14.401 -8.221 -7.467 1.00 91.31 108 HIS A C 1
ATOM 881 O O . HIS A 1 108 ? 15.239 -8.895 -8.058 1.00 91.31 108 HIS A O 1
ATOM 887 N N . VAL A 1 109 ? 13.536 -8.757 -6.603 1.00 91.50 109 VAL A N 1
ATOM 888 C CA . VAL A 1 109 ? 13.586 -10.165 -6.188 1.00 91.50 109 VAL A CA 1
ATOM 889 C C . VAL A 1 109 ? 13.154 -11.097 -7.324 1.00 91.50 109 VAL A C 1
ATOM 891 O O . VAL A 1 109 ? 13.759 -12.145 -7.522 1.00 91.50 109 VAL A O 1
ATOM 894 N N . LYS A 1 110 ? 12.136 -10.711 -8.101 1.00 91.81 110 LYS A N 1
ATOM 895 C CA . LYS A 1 110 ? 11.516 -11.557 -9.130 1.00 91.81 110 LYS A CA 1
ATOM 896 C C . LYS A 1 110 ? 12.266 -11.558 -10.460 1.00 91.81 110 LYS A C 1
ATOM 898 O O . LYS A 1 110 ? 12.320 -12.593 -11.115 1.00 91.81 110 LYS A O 1
ATOM 903 N N . PHE A 1 111 ? 12.823 -10.417 -10.868 1.00 89.38 111 PHE A N 1
ATOM 904 C CA . PHE A 1 111 ? 13.498 -10.261 -12.164 1.00 89.38 111 PHE A CA 1
ATOM 905 C C . PHE A 1 111 ? 14.998 -9.970 -12.038 1.00 89.38 111 PHE A C 1
ATOM 907 O O . PHE A 1 111 ? 15.654 -9.729 -13.048 1.00 89.38 111 PHE A O 1
ATOM 914 N N . ASN A 1 112 ? 15.558 -10.000 -10.822 1.00 87.56 112 ASN A N 1
ATOM 915 C CA . ASN A 1 112 ? 16.973 -9.718 -10.552 1.00 87.56 112 ASN A CA 1
ATOM 916 C C . ASN A 1 112 ? 17.452 -8.352 -11.081 1.00 87.56 112 ASN A C 1
ATOM 918 O O . ASN A 1 112 ? 18.622 -8.201 -11.434 1.00 87.56 112 ASN A O 1
ATOM 922 N N . LEU A 1 113 ? 16.570 -7.345 -11.120 1.00 87.50 113 LEU A N 1
ATOM 923 C CA . LEU A 1 113 ? 16.978 -5.969 -11.430 1.00 87.50 113 LEU A CA 1
ATOM 924 C C . LEU A 1 113 ? 17.948 -5.474 -10.350 1.00 87.50 113 LEU A C 1
ATOM 926 O O . LEU A 1 113 ? 17.723 -5.776 -9.186 1.00 87.50 113 LEU A O 1
ATOM 930 N N . PRO A 1 114 ? 18.996 -4.695 -10.647 1.00 87.00 114 PRO A N 1
ATOM 931 C CA . PRO A 1 114 ? 19.987 -4.311 -9.642 1.00 87.00 114 PRO A CA 1
ATOM 932 C C . PRO A 1 114 ? 19.547 -3.113 -8.792 1.00 87.00 114 PRO A C 1
ATOM 934 O O . PRO A 1 114 ? 20.280 -2.714 -7.898 1.00 87.00 114 PRO A O 1
ATOM 937 N N . PHE A 1 115 ? 18.361 -2.560 -9.050 1.00 88.12 115 PHE A N 1
ATOM 938 C CA . PHE A 1 115 ? 17.795 -1.405 -8.361 1.00 88.12 115 PHE A CA 1
ATOM 939 C C . PHE A 1 115 ? 16.367 -1.703 -7.880 1.00 88.12 115 PHE A C 1
ATOM 941 O O . PHE A 1 115 ? 15.707 -2.635 -8.350 1.00 88.12 115 PHE A O 1
ATOM 948 N N . VAL A 1 116 ? 15.882 -0.897 -6.935 1.00 90.25 116 VAL A N 1
ATOM 949 C CA . VAL A 1 116 ? 14.495 -0.912 -6.448 1.00 90.25 116 VAL A CA 1
ATOM 950 C C . VAL A 1 116 ? 13.890 0.453 -6.709 1.00 90.25 116 VAL A C 1
ATOM 952 O O . VAL A 1 116 ? 14.501 1.464 -6.388 1.00 90.25 116 VAL A O 1
ATOM 955 N N . VAL A 1 117 ? 12.670 0.480 -7.245 1.00 90.50 117 VAL A N 1
ATOM 956 C CA . VAL A 1 117 ? 11.907 1.718 -7.423 1.00 90.50 117 VAL A CA 1
ATOM 957 C C . VAL A 1 117 ? 10.839 1.794 -6.342 1.00 90.50 117 VAL A C 1
ATOM 959 O O . VAL A 1 117 ? 9.919 0.972 -6.296 1.00 90.50 117 VAL A O 1
ATOM 962 N N . PHE A 1 118 ? 10.956 2.784 -5.461 1.00 91.81 118 PHE A N 1
ATOM 963 C CA . PHE A 1 118 ? 9.908 3.082 -4.492 1.00 91.81 118 PHE A CA 1
ATOM 964 C C . PHE A 1 118 ? 8.852 3.989 -5.130 1.00 91.81 118 PHE A C 1
ATOM 966 O O . PHE A 1 118 ? 9.184 5.017 -5.724 1.00 91.81 118 PHE A O 1
ATOM 973 N N . VAL A 1 119 ? 7.587 3.581 -5.044 1.00 91.50 119 VAL A N 1
ATOM 974 C CA . VAL A 1 119 ? 6.459 4.320 -5.629 1.00 91.50 119 VAL A CA 1
ATOM 975 C C . VAL A 1 119 ? 6.131 5.588 -4.839 1.00 91.50 119 VAL A C 1
ATOM 977 O O . VAL A 1 119 ? 6.630 5.822 -3.738 1.00 91.50 119 VAL A O 1
ATOM 980 N N . GLU A 1 120 ? 5.262 6.418 -5.411 1.00 87.12 120 GLU A N 1
ATOM 981 C CA . GLU A 1 120 ? 4.816 7.661 -4.790 1.00 87.12 120 GLU A CA 1
ATOM 982 C C . GLU A 1 120 ? 4.098 7.417 -3.452 1.00 87.12 120 GLU A C 1
ATOM 984 O O . GLU A 1 120 ? 3.149 6.639 -3.360 1.00 87.12 120 GLU A O 1
ATOM 989 N N . THR A 1 121 ? 4.533 8.130 -2.412 1.00 90.50 121 THR A N 1
ATOM 990 C CA . THR A 1 121 ? 4.076 7.955 -1.025 1.00 90.50 121 THR A CA 1
ATOM 991 C C . THR A 1 121 ? 2.573 8.209 -0.849 1.00 90.50 121 THR A C 1
ATOM 993 O O . THR A 1 121 ? 1.921 7.520 -0.067 1.00 90.50 121 THR A O 1
ATOM 996 N N . ARG A 1 122 ? 1.994 9.126 -1.638 1.00 91.12 122 ARG A N 1
ATOM 997 C CA . ARG A 1 122 ? 0.554 9.459 -1.629 1.00 91.12 122 ARG A CA 1
ATOM 998 C C . ARG A 1 122 ? -0.355 8.290 -2.012 1.00 91.12 122 ARG A C 1
ATOM 1000 O O . ARG A 1 122 ? -1.512 8.256 -1.602 1.00 91.12 122 ARG A O 1
ATOM 1007 N N . LEU A 1 123 ? 0.142 7.317 -2.782 1.00 92.94 123 LEU A N 1
ATOM 1008 C CA . LEU A 1 123 ? -0.632 6.107 -3.076 1.00 92.94 123 LEU A CA 1
ATOM 1009 C C . LEU A 1 123 ? -0.854 5.271 -1.813 1.00 92.94 123 LEU A C 1
ATOM 1011 O O . LEU A 1 123 ? -1.945 4.736 -1.637 1.00 92.94 123 LEU A O 1
ATOM 1015 N N . PHE A 1 124 ? 0.137 5.197 -0.920 1.00 94.12 124 PHE A N 1
ATOM 1016 C CA . PHE A 1 124 ? -0.001 4.465 0.339 1.00 94.12 124 PHE A CA 1
ATOM 1017 C C . PHE A 1 124 ? -1.017 5.128 1.257 1.00 94.12 124 PHE A C 1
ATOM 1019 O O . PHE A 1 124 ? -1.898 4.447 1.764 1.00 94.12 124 PHE A O 1
ATOM 1026 N N . GLU A 1 125 ? -0.947 6.451 1.410 1.00 91.94 125 GLU A N 1
ATOM 1027 C CA . GLU A 1 125 ? -1.945 7.223 2.159 1.00 91.94 125 GLU A CA 1
ATOM 1028 C C . GLU A 1 125 ? -3.363 6.927 1.650 1.00 91.94 125 GLU A C 1
ATOM 1030 O O . GLU A 1 125 ? -4.248 6.540 2.416 1.00 91.94 125 GLU A O 1
ATOM 1035 N N . ARG A 1 126 ? -3.556 7.016 0.327 1.00 92.25 126 ARG A N 1
ATOM 1036 C CA . ARG A 1 126 ? -4.850 6.796 -0.321 1.00 92.25 126 ARG A CA 1
ATOM 1037 C C . ARG A 1 126 ? -5.370 5.371 -0.137 1.00 92.25 126 ARG A C 1
ATOM 1039 O O . ARG A 1 126 ? -6.557 5.196 0.104 1.00 92.25 126 ARG A O 1
ATOM 1046 N N . LEU A 1 127 ? -4.522 4.358 -0.275 1.00 94.81 127 LEU A N 1
ATOM 1047 C CA . LEU A 1 127 ? -4.940 2.961 -0.127 1.00 94.81 127 LEU A CA 1
ATOM 1048 C C . LEU A 1 127 ? -5.152 2.579 1.342 1.00 94.81 127 LEU A C 1
ATOM 1050 O O . LEU A 1 127 ? -6.027 1.767 1.629 1.00 9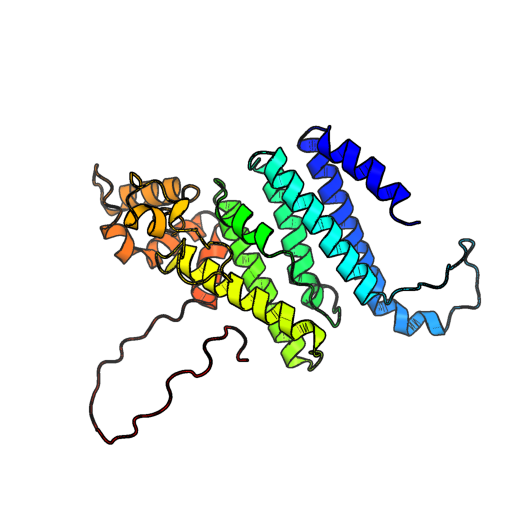4.81 127 LEU A O 1
ATOM 1054 N N . MET A 1 128 ? -4.421 3.201 2.273 1.00 94.25 128 MET A N 1
ATOM 1055 C CA . MET A 1 128 ? -4.633 3.006 3.707 1.00 94.25 128 MET A CA 1
ATOM 1056 C C . MET A 1 128 ? -6.012 3.479 4.153 1.00 94.25 128 MET A C 1
ATOM 1058 O O . MET A 1 128 ? -6.620 2.816 4.970 1.00 94.25 128 MET A O 1
ATOM 1062 N N . ILE A 1 129 ? -6.556 4.564 3.601 1.00 92.06 129 ILE A N 1
ATOM 1063 C CA . ILE A 1 129 ? -7.910 5.033 3.957 1.00 92.06 129 ILE A CA 1
ATOM 1064 C C . ILE A 1 129 ? -9.040 4.298 3.208 1.00 92.06 129 ILE A C 1
ATOM 1066 O O . ILE A 1 129 ? -10.200 4.715 3.270 1.00 92.06 129 ILE A O 1
ATOM 1070 N N . SER A 1 130 ? -8.726 3.225 2.473 1.00 93.31 130 SER A N 1
ATOM 1071 C CA . SER A 1 130 ? -9.716 2.445 1.725 1.00 93.31 130 SER A CA 1
ATOM 1072 C C . SER A 1 130 ? -10.778 1.826 2.644 1.00 93.31 130 SER A C 1
ATOM 1074 O O . SER A 1 130 ? -10.545 1.532 3.814 1.00 93.31 130 SER A O 1
ATOM 1076 N N . ARG A 1 131 ? -11.971 1.582 2.094 1.00 92.44 131 ARG A N 1
ATOM 1077 C CA . ARG A 1 131 ? -13.063 0.860 2.772 1.00 92.44 131 ARG A CA 1
ATOM 1078 C C . ARG A 1 131 ? -13.014 -0.652 2.542 1.00 92.44 131 ARG A C 1
ATOM 1080 O O . ARG A 1 131 ? -13.872 -1.367 3.047 1.00 92.44 131 ARG A O 1
ATOM 1087 N N . ASN A 1 132 ? -12.037 -1.140 1.783 1.00 94.12 132 ASN A N 1
ATOM 1088 C CA . ASN A 1 132 ? -11.878 -2.553 1.471 1.00 94.12 132 ASN A CA 1
ATOM 1089 C C . ASN A 1 132 ? -10.763 -3.178 2.324 1.00 94.12 132 ASN A C 1
ATOM 1091 O O . ASN A 1 132 ? -9.607 -2.765 2.246 1.00 94.12 132 ASN A O 1
ATOM 1095 N N . ALA A 1 133 ? -11.102 -4.194 3.124 1.00 95.00 133 ALA A N 1
ATOM 1096 C CA . ALA A 1 133 ? -10.154 -4.850 4.028 1.00 95.00 133 ALA A CA 1
ATOM 1097 C C . ALA A 1 133 ? -8.991 -5.493 3.267 1.00 95.00 133 ALA A C 1
ATOM 1099 O O . ALA A 1 133 ? -7.836 -5.384 3.682 1.00 95.00 133 ALA A O 1
ATOM 1100 N N . ASN A 1 134 ? -9.297 -6.092 2.113 1.00 95.06 134 ASN A N 1
ATOM 1101 C CA . ASN A 1 134 ? -8.304 -6.714 1.249 1.00 95.06 134 ASN A CA 1
ATOM 1102 C C . ASN A 1 134 ? -7.287 -5.685 0.737 1.00 95.06 134 ASN A C 1
ATOM 1104 O O . ASN A 1 134 ? -6.101 -5.983 0.639 1.00 95.06 134 ASN A O 1
ATOM 1108 N N . THR A 1 135 ? -7.729 -4.453 0.464 1.00 96.25 135 THR A N 1
ATOM 1109 C CA . THR A 1 135 ? -6.836 -3.372 0.029 1.00 96.25 135 THR A CA 1
ATOM 1110 C C . THR A 1 135 ? -5.792 -3.058 1.098 1.00 96.25 135 THR A C 1
ATOM 1112 O O . THR A 1 135 ? -4.602 -2.993 0.793 1.00 96.25 135 THR A O 1
ATOM 1115 N N . VAL A 1 136 ? -6.217 -2.930 2.357 1.00 96.19 136 VAL A N 1
ATOM 1116 C CA . VAL A 1 136 ? -5.320 -2.631 3.485 1.00 96.19 136 VAL A CA 1
ATOM 1117 C C . VAL A 1 136 ? -4.354 -3.790 3.743 1.00 96.19 136 VAL A C 1
ATOM 1119 O O . VAL A 1 136 ? -3.153 -3.567 3.896 1.00 96.19 136 VAL A O 1
ATOM 1122 N N . ALA A 1 137 ? -4.850 -5.032 3.739 1.00 96.94 137 ALA A N 1
ATOM 1123 C CA . ALA A 1 137 ? -4.020 -6.216 3.956 1.00 96.94 137 ALA A CA 1
ATOM 1124 C C . ALA A 1 137 ? -2.951 -6.379 2.864 1.00 96.94 137 ALA A C 1
ATOM 1126 O O . ALA A 1 137 ? -1.765 -6.490 3.177 1.00 96.94 137 ALA A O 1
ATOM 1127 N N . ARG A 1 138 ? -3.334 -6.285 1.586 1.00 97.25 138 ARG A N 1
ATOM 1128 C CA . ARG A 1 138 ? -2.389 -6.356 0.461 1.00 97.25 138 ARG A CA 1
ATOM 1129 C C . ARG A 1 138 ? -1.383 -5.208 0.472 1.00 97.25 138 ARG A C 1
ATOM 1131 O O . ARG A 1 138 ? -0.208 -5.418 0.175 1.00 97.25 138 ARG A O 1
ATOM 1138 N N . LEU A 1 139 ? -1.794 -3.999 0.863 1.00 97.06 139 LEU A N 1
ATOM 1139 C CA . LEU A 1 139 ? -0.867 -2.873 1.002 1.00 97.06 139 LEU A CA 1
ATOM 1140 C C . LEU A 1 139 ? 0.200 -3.137 2.077 1.00 97.06 139 LEU A C 1
ATOM 1142 O O . LEU A 1 139 ? 1.376 -2.821 1.883 1.00 97.06 139 LEU A O 1
ATOM 1146 N N . CYS A 1 140 ? -0.194 -3.753 3.192 1.00 96.94 140 CYS A N 1
ATOM 1147 C CA . CYS A 1 140 ? 0.729 -4.212 4.224 1.00 96.94 140 CYS A CA 1
ATOM 1148 C C . CYS A 1 140 ? 1.746 -5.232 3.675 1.00 96.94 140 CYS A C 1
ATOM 1150 O O . CYS A 1 140 ? 2.943 -5.094 3.944 1.00 96.94 140 CYS A O 1
ATOM 1152 N N . GLU A 1 141 ? 1.319 -6.177 2.832 1.00 96.56 141 GLU A N 1
ATOM 1153 C CA . GLU A 1 141 ? 2.238 -7.111 2.159 1.00 96.56 141 GLU A CA 1
ATOM 1154 C C . GLU A 1 141 ? 3.195 -6.416 1.189 1.00 96.56 141 GLU A C 1
ATOM 1156 O O . GLU A 1 141 ? 4.377 -6.754 1.140 1.00 96.56 141 GLU A O 1
ATOM 1161 N N . VAL A 1 142 ? 2.720 -5.433 0.415 1.00 97.25 142 VAL A N 1
ATOM 1162 C CA . VAL A 1 142 ? 3.563 -4.649 -0.506 1.00 97.25 142 VAL A CA 1
ATOM 1163 C C . VAL A 1 142 ? 4.746 -4.027 0.241 1.00 97.25 142 VAL A C 1
ATOM 1165 O O . VAL A 1 142 ? 5.878 -4.065 -0.244 1.00 97.25 142 VAL A O 1
ATOM 1168 N N . ILE A 1 143 ? 4.523 -3.501 1.447 1.00 96.38 143 ILE A N 1
ATOM 1169 C CA . ILE A 1 143 ? 5.603 -2.948 2.272 1.00 96.38 143 ILE A CA 1
ATOM 1170 C C . ILE A 1 143 ? 6.554 -4.033 2.792 1.00 96.38 143 ILE A C 1
ATOM 1172 O O . ILE A 1 143 ? 7.770 -3.817 2.815 1.00 96.38 143 ILE A O 1
ATOM 1176 N N . CYS A 1 144 ? 6.047 -5.214 3.151 1.00 96.25 144 CYS A N 1
ATOM 1177 C CA . CYS A 1 144 ? 6.901 -6.362 3.466 1.00 96.25 144 CYS A CA 1
ATOM 1178 C C . CYS A 1 144 ? 7.788 -6.754 2.269 1.00 96.25 144 CYS A C 1
ATOM 1180 O O . CYS A 1 144 ? 8.998 -6.909 2.442 1.00 96.25 144 CYS A O 1
ATOM 1182 N N . ARG A 1 145 ? 7.241 -6.793 1.046 1.00 95.94 145 ARG A N 1
ATOM 1183 C CA . ARG A 1 145 ? 8.004 -7.065 -0.191 1.00 95.94 145 ARG A CA 1
ATOM 1184 C C . ARG A 1 145 ? 9.068 -6.004 -0.460 1.00 95.94 145 ARG A C 1
ATOM 1186 O O . ARG A 1 145 ? 10.195 -6.333 -0.824 1.00 9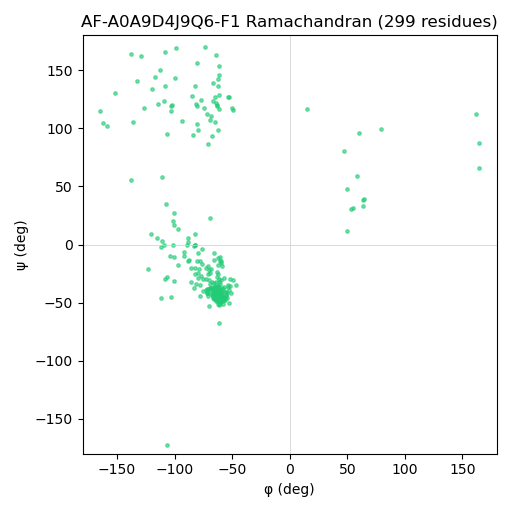5.94 145 ARG A O 1
ATOM 1193 N N . TYR A 1 146 ? 8.763 -4.728 -0.215 1.00 95.69 146 TYR A N 1
ATOM 1194 C CA . TYR A 1 146 ? 9.777 -3.675 -0.286 1.00 95.69 146 TYR A CA 1
ATOM 1195 C C . TYR A 1 146 ? 10.915 -3.902 0.704 1.00 95.69 146 TYR A C 1
ATOM 1197 O O . TYR A 1 146 ? 12.076 -3.689 0.346 1.00 95.69 146 TYR A O 1
ATOM 1205 N N . LYS A 1 147 ? 10.613 -4.361 1.926 1.00 93.81 147 LYS A N 1
ATOM 1206 C CA . LYS A 1 147 ? 11.656 -4.689 2.900 1.00 93.81 147 LYS A CA 1
ATOM 1207 C C . LYS A 1 147 ? 12.584 -5.773 2.379 1.00 93.81 147 LYS A C 1
ATOM 1209 O O . LYS A 1 147 ? 13.797 -5.587 2.414 1.00 93.81 147 LYS A O 1
ATOM 1214 N N . GLU A 1 148 ? 12.024 -6.856 1.859 1.00 93.94 148 GLU A N 1
ATOM 1215 C CA . GLU A 1 148 ? 12.790 -7.953 1.263 1.00 93.94 148 GLU A CA 1
ATOM 1216 C C . GLU A 1 148 ? 13.669 -7.469 0.102 1.00 93.94 148 GLU A C 1
ATOM 1218 O O . GLU A 1 148 ? 14.871 -7.740 0.079 1.00 93.94 148 GLU A O 1
ATOM 1223 N N . SER A 1 149 ? 13.104 -6.676 -0.811 1.00 93.25 149 SER A N 1
ATOM 1224 C CA . SER A 1 149 ? 13.818 -6.111 -1.957 1.00 93.25 149 SER A CA 1
ATOM 1225 C C . SER A 1 149 ? 14.989 -5.208 -1.542 1.00 93.25 149 SER A C 1
ATOM 1227 O O . SER A 1 149 ? 16.109 -5.393 -2.024 1.00 93.25 149 SER A O 1
ATOM 1229 N N . PHE A 1 150 ? 14.782 -4.274 -0.607 1.00 92.19 150 PHE A N 1
ATOM 1230 C CA . PHE A 1 150 ? 15.858 -3.405 -0.112 1.00 92.19 150 PHE A CA 1
ATOM 1231 C C . PHE A 1 150 ? 16.915 -4.175 0.690 1.00 92.19 150 PHE A C 1
ATOM 1233 O O . PHE A 1 150 ? 18.110 -3.898 0.559 1.00 92.19 150 PHE A O 1
ATOM 1240 N N . SER A 1 151 ? 16.508 -5.164 1.490 1.00 91.50 151 SER A N 1
ATOM 1241 C CA . SER A 1 151 ? 17.439 -6.049 2.195 1.00 91.50 151 SER A CA 1
ATOM 1242 C C . SER A 1 151 ? 18.289 -6.870 1.222 1.00 91.50 151 SER A C 1
ATOM 1244 O O . SER A 1 151 ? 19.493 -7.010 1.440 1.00 91.50 151 SER A O 1
ATOM 1246 N N . SER A 1 152 ? 17.703 -7.353 0.124 1.00 91.31 152 SER A N 1
ATOM 1247 C CA . SER A 1 152 ? 18.428 -8.095 -0.909 1.00 91.31 152 SER A CA 1
ATOM 1248 C C . SER A 1 152 ? 19.454 -7.213 -1.630 1.00 91.31 152 SER A C 1
ATOM 1250 O O . SER A 1 152 ? 20.627 -7.591 -1.695 1.00 91.31 152 SER A O 1
ATOM 1252 N N . ILE A 1 153 ? 19.088 -5.992 -2.042 1.00 89.69 153 ILE A N 1
ATOM 1253 C CA . ILE A 1 153 ? 20.041 -5.017 -2.610 1.00 89.69 153 ILE A CA 1
ATOM 1254 C C . ILE A 1 153 ? 21.189 -4.717 -1.646 1.00 89.69 153 ILE A C 1
ATOM 1256 O O . ILE A 1 153 ? 22.354 -4.728 -2.053 1.00 89.69 153 ILE A O 1
ATOM 1260 N N . LYS A 1 154 ? 20.875 -4.494 -0.361 1.00 87.62 154 LYS A N 1
ATOM 1261 C CA . LYS A 1 154 ? 21.882 -4.245 0.681 1.00 87.62 154 LYS A CA 1
ATOM 1262 C C . LYS A 1 154 ? 22.850 -5.424 0.802 1.00 87.62 154 LYS A C 1
ATOM 1264 O O . LYS A 1 154 ? 24.058 -5.213 0.842 1.00 87.62 154 LYS A O 1
ATOM 1269 N N . SER A 1 155 ? 22.335 -6.656 0.807 1.00 87.69 155 SER A N 1
ATOM 1270 C CA . SER A 1 155 ? 23.156 -7.873 0.900 1.00 87.69 155 SER A CA 1
ATOM 1271 C C . SER A 1 155 ? 24.082 -8.061 -0.308 1.00 87.69 155 SER A C 1
ATOM 1273 O O . SER A 1 155 ? 25.233 -8.459 -0.148 1.00 87.69 155 SER A O 1
ATOM 1275 N N . LYS A 1 156 ? 23.614 -7.689 -1.506 1.00 86.56 156 LYS A N 1
ATOM 1276 C CA . LYS A 1 156 ? 24.372 -7.768 -2.761 1.00 86.56 156 LYS A CA 1
ATOM 1277 C C . LYS A 1 156 ? 25.327 -6.586 -2.977 1.00 86.56 156 LYS A C 1
ATOM 1279 O O . LYS A 1 156 ? 26.013 -6.558 -3.992 1.00 86.56 156 LYS A O 1
ATOM 1284 N N . LYS A 1 157 ? 25.380 -5.615 -2.051 1.00 83.81 157 LYS A N 1
ATOM 1285 C CA . LYS A 1 157 ? 26.174 -4.374 -2.161 1.00 83.81 157 LYS A CA 1
ATOM 1286 C C . LYS A 1 157 ? 25.901 -3.583 -3.452 1.00 83.81 157 LYS A C 1
ATOM 1288 O O . LYS A 1 157 ? 26.780 -2.892 -3.950 1.00 83.81 157 LYS A O 1
ATOM 1293 N N . LEU A 1 158 ? 24.674 -3.667 -3.968 1.00 81.50 158 LEU A N 1
ATOM 1294 C CA . LEU A 1 158 ? 24.225 -2.929 -5.158 1.00 81.50 158 LEU A CA 1
ATOM 1295 C C . LEU A 1 158 ? 23.663 -1.542 -4.809 1.00 81.50 158 LEU A C 1
ATOM 1297 O O . LEU A 1 158 ? 23.105 -0.866 -5.660 1.00 81.50 158 LEU A O 1
ATOM 1301 N N . MET A 1 159 ? 23.761 -1.141 -3.542 1.00 79.56 159 MET A N 1
ATOM 1302 C CA . MET A 1 159 ? 23.195 0.107 -3.050 1.00 79.56 159 MET A CA 1
ATOM 1303 C C . MET A 1 159 ? 24.120 1.280 -3.364 1.00 79.56 159 MET A C 1
ATOM 1305 O O . MET A 1 159 ? 25.260 1.306 -2.898 1.00 79.56 159 MET A O 1
ATOM 1309 N N . GLY A 1 160 ? 23.609 2.254 -4.108 1.00 78.94 160 GLY A N 1
ATOM 1310 C CA . GLY A 1 160 ? 24.263 3.518 -4.391 1.00 78.94 160 GLY A CA 1
ATOM 1311 C C . GLY A 1 160 ? 23.638 4.700 -3.634 1.00 78.94 160 GLY A C 1
ATOM 1312 O O . GLY A 1 160 ? 22.790 4.537 -2.747 1.00 78.94 160 GLY A O 1
ATOM 1313 N N . PRO A 1 161 ? 24.083 5.927 -3.954 1.00 80.12 161 PRO A N 1
ATOM 1314 C CA . PRO A 1 161 ? 23.534 7.153 -3.378 1.00 80.12 161 PRO A CA 1
ATOM 1315 C C . PRO A 1 161 ? 22.098 7.453 -3.845 1.00 80.12 161 PRO A C 1
ATOM 1317 O O . PRO A 1 161 ? 21.357 8.127 -3.127 1.00 80.12 161 PRO A O 1
ATOM 1320 N N . GLU A 1 162 ? 21.683 6.947 -5.011 1.00 77.62 162 GLU A N 1
ATOM 1321 C CA . GLU A 1 162 ? 20.351 7.182 -5.592 1.00 77.62 162 GLU A CA 1
ATOM 1322 C C . GLU A 1 162 ? 19.231 6.454 -4.830 1.00 77.62 162 GLU A C 1
ATOM 1324 O O . GLU A 1 162 ? 18.084 6.905 -4.806 1.00 77.62 162 GLU A O 1
ATOM 1329 N N . GLU A 1 163 ? 19.557 5.359 -4.143 1.00 80.38 163 GLU A N 1
ATOM 1330 C CA . GLU A 1 163 ? 18.618 4.550 -3.369 1.00 80.38 163 GLU A CA 1
ATOM 1331 C C . GLU A 1 163 ? 18.353 5.130 -1.969 1.00 80.38 163 GLU A C 1
ATOM 1333 O O . GLU A 1 163 ? 17.318 4.839 -1.361 1.00 80.38 163 GLU A O 1
ATOM 1338 N N . LEU A 1 164 ? 19.241 5.984 -1.443 1.00 83.56 164 LEU A N 1
ATOM 1339 C CA . LEU A 1 164 ? 19.117 6.549 -0.091 1.00 83.56 164 LEU A CA 1
ATOM 1340 C C . LEU A 1 164 ? 17.827 7.369 0.112 1.00 83.56 164 LEU A C 1
ATOM 1342 O O . LEU A 1 164 ? 17.158 7.178 1.134 1.00 83.56 164 LEU A O 1
ATOM 1346 N N . PRO A 1 165 ? 17.412 8.269 -0.805 1.00 86.81 165 PRO A N 1
ATOM 1347 C CA . PRO A 1 165 ? 16.111 8.933 -0.711 1.00 86.81 165 PRO A CA 1
ATOM 1348 C C . PRO A 1 165 ? 14.937 7.946 -0.715 1.00 86.81 165 PRO A C 1
ATOM 1350 O O . PRO A 1 165 ? 14.000 8.112 0.063 1.00 86.81 165 PRO A O 1
ATOM 1353 N N . MET A 1 166 ? 15.000 6.890 -1.531 1.00 87.25 166 MET A N 1
ATOM 1354 C CA . MET A 1 166 ? 13.927 5.894 -1.630 1.00 87.25 166 MET A CA 1
ATOM 1355 C C . MET A 1 166 ? 13.770 5.099 -0.334 1.00 87.25 166 MET A C 1
ATOM 1357 O O . MET A 1 166 ? 12.656 4.895 0.144 1.00 87.25 166 MET A O 1
ATOM 1361 N N . ILE A 1 167 ? 14.885 4.714 0.285 1.00 88.94 167 ILE A N 1
ATOM 1362 C CA . ILE A 1 167 ? 14.902 4.034 1.582 1.00 88.94 167 ILE A CA 1
ATOM 1363 C C . ILE A 1 167 ? 14.353 4.939 2.685 1.00 88.94 167 ILE A C 1
ATOM 1365 O O . ILE A 1 167 ? 13.609 4.470 3.549 1.00 88.94 167 ILE A O 1
ATOM 1369 N N . ARG A 1 168 ? 14.698 6.234 2.679 1.00 89.62 168 ARG A N 1
ATOM 1370 C CA . ARG A 1 168 ? 14.138 7.203 3.635 1.00 89.62 168 ARG A CA 1
ATOM 1371 C C . ARG A 1 168 ? 12.620 7.305 3.494 1.00 89.62 168 ARG A C 1
ATOM 1373 O O . ARG A 1 168 ? 11.926 7.180 4.499 1.00 89.62 168 ARG A O 1
ATOM 1380 N N . ASN A 1 169 ? 12.115 7.419 2.267 1.00 91.19 169 ASN A N 1
ATOM 1381 C CA . ASN A 1 169 ? 10.675 7.458 1.998 1.00 91.19 169 ASN A CA 1
ATOM 1382 C C . ASN A 1 169 ? 9.978 6.157 2.424 1.00 91.19 169 ASN A C 1
ATOM 1384 O O . ASN A 1 169 ? 8.942 6.198 3.083 1.00 91.19 169 ASN A O 1
ATOM 1388 N N . CYS A 1 170 ? 10.576 5.001 2.125 1.00 92.44 170 CYS A N 1
ATOM 1389 C CA . CYS A 1 170 ? 10.063 3.699 2.549 1.00 92.44 170 CYS A CA 1
ATOM 1390 C C . CYS A 1 170 ? 10.012 3.575 4.081 1.00 92.44 170 CYS A C 1
ATOM 1392 O O . CYS A 1 170 ? 8.993 3.176 4.640 1.00 92.44 170 CYS A O 1
ATOM 1394 N N . ASN A 1 171 ? 11.072 3.990 4.784 1.00 92.75 171 ASN A N 1
ATOM 1395 C CA . ASN A 1 171 ? 11.097 4.028 6.248 1.00 92.75 171 ASN A CA 1
ATOM 1396 C C . ASN A 1 171 ? 10.015 4.943 6.834 1.00 92.75 171 ASN A C 1
ATOM 1398 O O . ASN A 1 171 ? 9.435 4.597 7.865 1.00 92.75 171 ASN A O 1
ATOM 1402 N N . GLN A 1 172 ? 9.759 6.097 6.209 1.00 92.56 172 GLN A N 1
ATOM 1403 C CA . GLN A 1 172 ? 8.694 6.998 6.643 1.00 92.56 172 GLN A CA 1
ATOM 1404 C C . GLN A 1 172 ? 7.325 6.330 6.487 1.00 92.56 172 GLN A C 1
ATOM 1406 O O . GLN A 1 172 ? 6.583 6.256 7.460 1.00 92.56 172 GLN A O 1
ATOM 1411 N N . ILE A 1 173 ? 7.039 5.725 5.329 1.00 94.56 173 ILE A N 1
ATOM 1412 C CA . ILE A 1 173 ? 5.783 4.993 5.106 1.00 94.56 173 ILE A CA 1
ATOM 1413 C C . ILE A 1 173 ? 5.616 3.822 6.081 1.00 94.56 173 ILE A C 1
ATOM 1415 O O . ILE A 1 173 ? 4.541 3.646 6.645 1.00 94.56 173 ILE A O 1
ATOM 1419 N N . ILE A 1 174 ? 6.672 3.047 6.350 1.00 94.50 174 ILE A N 1
ATOM 1420 C CA . ILE A 1 174 ? 6.632 1.973 7.356 1.00 94.50 174 ILE A CA 1
ATOM 1421 C C . ILE A 1 174 ? 6.244 2.532 8.729 1.00 94.50 174 ILE A C 1
ATOM 1423 O O . ILE A 1 174 ? 5.410 1.947 9.426 1.00 94.50 174 ILE A O 1
ATOM 1427 N N . ARG A 1 175 ? 6.853 3.653 9.138 1.00 93.00 175 ARG A N 1
ATOM 1428 C CA . ARG A 1 175 ? 6.565 4.319 10.416 1.00 93.00 175 ARG A CA 1
ATOM 1429 C C . ARG A 1 175 ? 5.112 4.783 10.476 1.00 93.00 175 ARG A C 1
ATOM 1431 O O . ARG A 1 175 ? 4.439 4.486 11.463 1.00 93.00 175 ARG A O 1
ATOM 1438 N N . ASP A 1 176 ? 4.651 5.446 9.426 1.00 93.44 176 ASP A N 1
ATOM 1439 C CA . ASP A 1 176 ? 3.296 5.970 9.273 1.00 93.44 176 ASP A CA 1
ATOM 1440 C C . ASP A 1 176 ? 2.251 4.843 9.322 1.00 93.44 176 ASP A C 1
ATOM 1442 O O . ASP A 1 176 ? 1.317 4.881 10.125 1.00 93.44 176 ASP A O 1
ATOM 1446 N N . MET A 1 177 ? 2.461 3.759 8.572 1.00 94.88 177 MET A N 1
ATOM 1447 C CA . MET A 1 177 ? 1.579 2.588 8.589 1.00 94.88 177 MET A CA 1
ATOM 1448 C C . MET A 1 177 ? 1.603 1.855 9.935 1.00 94.88 177 MET A C 1
ATOM 1450 O O . MET A 1 177 ? 0.558 1.414 10.408 1.00 94.88 177 MET A O 1
ATOM 1454 N N . CYS A 1 178 ? 2.751 1.763 10.617 1.00 93.94 178 CYS A N 1
ATOM 1455 C CA . CYS A 1 178 ? 2.804 1.221 11.981 1.00 93.94 178 CYS A CA 1
ATOM 1456 C C . CYS A 1 178 ? 2.003 2.078 12.971 1.00 93.94 178 CYS A C 1
ATOM 1458 O O . CYS A 1 178 ? 1.395 1.546 13.907 1.00 93.94 178 CYS A O 1
ATOM 1460 N N . ASN A 1 179 ? 2.033 3.400 12.791 1.00 92.19 179 ASN A N 1
ATOM 1461 C CA . ASN A 1 179 ? 1.277 4.334 13.610 1.00 92.19 179 ASN A CA 1
ATOM 1462 C C . ASN A 1 179 ? -0.235 4.179 13.384 1.00 92.19 179 ASN A C 1
ATOM 1464 O O . ASN A 1 179 ? -0.969 4.075 14.370 1.00 92.19 179 ASN A O 1
ATOM 1468 N N . CYS A 1 180 ? -0.663 4.043 12.125 1.00 92.31 180 CYS A N 1
ATOM 1469 C CA . CYS A 1 180 ? -2.042 3.740 11.741 1.00 92.31 180 CYS A CA 1
ATOM 1470 C C . CYS A 1 180 ? -2.501 2.390 12.303 1.00 92.31 180 CYS A C 1
ATOM 1472 O O . CYS A 1 180 ? -3.311 2.342 13.224 1.00 92.31 180 CYS A O 1
ATOM 1474 N N . VAL A 1 181 ? -1.916 1.295 11.807 1.00 92.88 181 VAL A N 1
ATOM 1475 C CA . VAL A 1 181 ? -2.396 -0.079 12.010 1.00 92.88 181 VAL A CA 1
ATOM 1476 C C . VAL A 1 181 ? -2.307 -0.492 13.481 1.00 92.88 181 VAL A C 1
ATOM 1478 O O . VAL A 1 181 ? -3.266 -1.028 14.039 1.00 92.88 181 VAL A O 1
ATOM 1481 N N . TRP A 1 182 ? -1.177 -0.231 14.150 1.00 92.31 182 TRP A N 1
ATOM 1482 C CA . TRP A 1 182 ? -0.904 -0.824 15.465 1.00 92.31 182 TRP A CA 1
ATOM 1483 C C . TRP A 1 182 ? -0.906 0.169 16.630 1.00 92.31 182 TRP A C 1
ATOM 1485 O O . TRP A 1 182 ? -1.487 -0.115 17.686 1.00 92.31 182 TRP A O 1
ATOM 1495 N N . ARG A 1 183 ? -0.239 1.322 16.474 1.00 89.00 183 ARG A N 1
ATOM 1496 C CA . ARG A 1 183 ? 0.082 2.224 17.598 1.00 89.00 183 ARG A CA 1
ATOM 1497 C C . ARG A 1 183 ? -0.992 3.258 17.920 1.00 89.00 183 ARG A C 1
ATOM 1499 O O . ARG A 1 183 ? -0.765 4.019 18.855 1.00 89.00 183 ARG A O 1
ATOM 1506 N N . LEU A 1 184 ? -2.132 3.246 17.224 1.00 87.06 184 LEU A N 1
ATOM 1507 C CA . LEU A 1 184 ? -3.265 4.136 17.511 1.00 87.06 184 LEU A CA 1
ATOM 1508 C C . LEU A 1 184 ? -2.926 5.626 17.308 1.00 87.06 184 LEU A C 1
ATOM 1510 O O . LEU A 1 184 ? -3.293 6.467 18.123 1.00 87.06 184 LEU A O 1
ATOM 1514 N N . LYS A 1 185 ? -2.145 5.932 16.267 1.00 86.81 185 LYS A N 1
ATOM 1515 C CA . LYS A 1 185 ? -1.667 7.284 15.938 1.00 86.81 185 LYS A CA 1
ATOM 1516 C C . LYS A 1 185 ? -1.764 7.535 14.433 1.00 86.81 185 LYS A C 1
ATOM 1518 O O . LYS A 1 185 ? -0.756 7.784 13.785 1.00 86.81 185 LYS A O 1
ATOM 1523 N N . ALA A 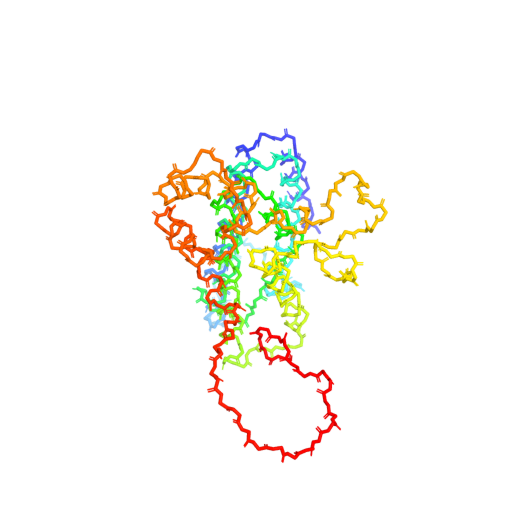1 186 ? -2.957 7.366 13.874 1.00 86.06 186 ALA A N 1
ATOM 1524 C CA . ALA A 1 186 ? -3.195 7.450 12.437 1.00 86.06 186 ALA A CA 1
ATOM 1525 C C . ALA A 1 186 ? -2.730 8.785 11.842 1.00 86.06 186 ALA A C 1
ATOM 1527 O O . ALA A 1 186 ? -2.015 8.785 10.848 1.00 86.06 186 ALA A O 1
ATOM 1528 N N . TYR A 1 187 ? -3.070 9.892 12.500 1.00 86.62 187 TYR A N 1
ATOM 1529 C CA . TYR A 1 187 ? -2.744 11.242 12.052 1.00 86.62 187 TYR A CA 1
ATOM 1530 C C . TYR A 1 187 ? -1.750 11.916 12.995 1.00 86.62 187 TYR A C 1
ATOM 1532 O O . TYR A 1 187 ? -1.714 11.627 14.195 1.00 86.62 187 TYR A O 1
ATOM 1540 N N . THR A 1 188 ? -0.933 12.810 12.443 1.00 83.25 188 THR A N 1
ATOM 1541 C CA . THR A 1 188 ? 0.067 13.580 13.191 1.00 83.25 188 THR A CA 1
ATOM 1542 C C . THR A 1 188 ? -0.001 15.055 12.828 1.00 83.25 188 THR A C 1
ATOM 1544 O O . THR A 1 188 ? -0.178 15.410 11.667 1.00 83.25 188 THR A O 1
ATOM 1547 N N . THR A 1 189 ? 0.168 15.915 13.826 1.00 80.56 189 THR A N 1
ATOM 1548 C CA . THR A 1 189 ? 0.236 17.377 13.673 1.00 80.56 189 THR A CA 1
ATOM 1549 C C . THR A 1 189 ? 1.668 17.902 13.704 1.00 80.56 189 THR A C 1
ATOM 1551 O O . THR A 1 189 ? 1.912 19.063 13.377 1.00 80.56 189 THR A O 1
ATOM 1554 N N . ASP A 1 190 ? 2.622 17.050 14.085 1.00 81.19 190 ASP A N 1
ATOM 1555 C CA . ASP A 1 190 ? 3.978 17.472 14.444 1.00 81.19 190 ASP A CA 1
ATOM 1556 C C . ASP A 1 190 ? 5.001 17.108 13.357 1.00 81.19 190 ASP A C 1
ATOM 1558 O O . ASP A 1 190 ? 6.016 17.784 13.191 1.00 81.19 190 ASP A O 1
ATOM 1562 N N . ASP A 1 191 ? 4.730 16.049 12.586 1.00 84.25 191 ASP A N 1
ATOM 1563 C CA . ASP A 1 191 ? 5.630 15.538 11.548 1.00 84.25 191 ASP A CA 1
ATOM 1564 C C . ASP A 1 191 ? 5.114 15.879 10.145 1.00 84.25 191 ASP A C 1
ATOM 1566 O O . ASP A 1 191 ? 4.321 15.142 9.563 1.00 84.25 191 ASP A O 1
ATOM 1570 N N . LYS A 1 192 ? 5.611 16.985 9.580 1.00 83.56 192 LYS A N 1
ATOM 1571 C CA . LYS A 1 192 ? 5.270 17.444 8.219 1.00 83.56 192 LYS A CA 1
ATOM 1572 C C . LYS A 1 192 ? 5.753 16.509 7.104 1.00 83.56 192 LYS A C 1
ATOM 1574 O O . LYS A 1 192 ? 5.370 16.705 5.954 1.00 83.56 192 LYS A O 1
ATOM 1579 N N . LEU A 1 193 ? 6.632 15.551 7.410 1.00 84.19 193 LEU A N 1
ATOM 1580 C CA . LEU A 1 193 ? 7.106 14.560 6.441 1.00 84.19 193 LEU A CA 1
ATOM 1581 C C . LEU A 1 193 ? 6.205 13.323 6.393 1.00 84.19 193 LEU A C 1
ATOM 1583 O O . LEU A 1 193 ? 6.318 12.536 5.451 1.00 84.19 193 LEU A O 1
ATOM 1587 N N . SER A 1 194 ? 5.327 13.146 7.384 1.00 87.62 194 SER A N 1
ATOM 1588 C CA . SER A 1 194 ? 4.340 12.073 7.388 1.00 87.62 194 SER A CA 1
ATOM 1589 C C . SER A 1 194 ? 3.323 12.280 6.275 1.00 87.62 194 SER A C 1
ATOM 1591 O O . SER A 1 194 ? 2.840 13.392 6.055 1.00 87.62 194 SER A O 1
ATOM 1593 N N . VAL A 1 195 ? 2.945 11.196 5.597 1.00 87.56 195 VAL A N 1
ATOM 1594 C CA . VAL A 1 195 ? 1.846 11.271 4.622 1.00 87.56 195 VAL A CA 1
ATOM 1595 C C . VAL A 1 195 ? 0.483 11.445 5.284 1.00 87.56 195 VAL A C 1
ATOM 1597 O O . VAL A 1 195 ? -0.443 11.895 4.629 1.00 87.56 195 VAL A O 1
ATOM 1600 N N . PHE A 1 196 ? 0.369 11.142 6.579 1.00 87.88 196 PHE A N 1
ATOM 1601 C CA . PHE A 1 196 ? -0.838 11.384 7.376 1.00 87.88 196 PHE A CA 1
ATOM 1602 C C . PHE A 1 196 ? -0.706 12.646 8.235 1.00 87.88 196 PHE A C 1
ATOM 1604 O O . PHE A 1 196 ? -1.305 12.750 9.310 1.00 87.88 196 PHE A O 1
ATOM 1611 N N . TYR A 1 197 ? 0.117 13.598 7.789 1.00 87.38 197 TYR A N 1
ATOM 1612 C CA . TYR A 1 197 ? 0.155 14.919 8.387 1.00 87.38 197 TYR A CA 1
ATOM 1613 C C . TYR A 1 197 ? -1.202 15.605 8.205 1.00 87.38 197 TYR A C 1
ATOM 1615 O O . TYR A 1 197 ? -1.633 15.859 7.079 1.00 87.38 197 TYR A O 1
ATOM 1623 N N . CYS A 1 198 ? -1.848 15.942 9.316 1.00 80.88 198 CYS A N 1
ATOM 1624 C CA . CYS A 1 198 ? -3.044 16.771 9.331 1.00 80.88 198 CYS A CA 1
ATOM 1625 C C . CYS A 1 198 ? -2.680 18.126 9.917 1.00 80.88 198 CYS A C 1
ATOM 1627 O O . CYS A 1 198 ? -2.170 18.219 11.035 1.00 80.88 198 CYS A O 1
ATOM 1629 N N . ASN A 1 199 ? -2.948 19.188 9.162 1.00 79.00 199 ASN A N 1
ATOM 1630 C CA . ASN A 1 199 ? -2.826 20.533 9.691 1.00 79.00 199 ASN A CA 1
ATOM 1631 C C . ASN A 1 199 ? -3.876 20.708 10.803 1.00 79.00 199 ASN A C 1
ATOM 1633 O O . ASN A 1 199 ? -5.055 20.474 10.537 1.00 79.00 199 ASN A O 1
ATOM 1637 N N . PRO A 1 200 ? -3.492 21.142 12.017 1.00 73.44 200 PRO A N 1
ATOM 1638 C CA . PRO A 1 200 ? -4.445 21.392 13.096 1.00 73.44 200 PRO A CA 1
ATOM 1639 C C . PRO A 1 200 ? -5.609 22.311 12.706 1.00 73.44 200 PRO A C 1
ATOM 1641 O O . PRO A 1 200 ? -6.699 22.170 13.243 1.00 73.44 200 PRO A O 1
ATOM 1644 N N . ALA A 1 201 ? -5.394 23.231 11.760 1.00 75.06 201 ALA A N 1
ATOM 1645 C CA . ALA A 1 201 ? -6.440 24.124 11.259 1.00 75.06 201 ALA A CA 1
ATOM 1646 C C . ALA A 1 201 ? -7.520 23.415 10.416 1.00 75.06 201 ALA A C 1
ATOM 1648 O O . ALA A 1 201 ? -8.620 23.944 10.283 1.00 75.06 201 ALA A O 1
ATOM 1649 N N . ASP A 1 202 ? -7.210 22.242 9.856 1.00 75.00 202 ASP A N 1
ATOM 1650 C CA . ASP A 1 202 ? -8.122 21.456 9.015 1.00 75.00 202 ASP A CA 1
ATOM 1651 C C . ASP A 1 202 ? -8.926 20.428 9.836 1.00 75.00 202 ASP A C 1
ATOM 1653 O O . ASP A 1 202 ? -9.807 19.751 9.302 1.00 75.00 202 ASP A O 1
ATOM 1657 N N . ILE A 1 203 ? -8.620 20.289 11.130 1.00 70.81 203 ILE A N 1
ATOM 1658 C CA . ILE A 1 203 ? -9.318 19.384 12.041 1.00 70.81 203 ILE A CA 1
ATOM 1659 C C . ILE A 1 203 ? -10.608 20.066 12.501 1.00 70.81 203 ILE A C 1
ATOM 1661 O O . ILE A 1 203 ? -10.581 21.129 13.122 1.00 70.81 203 ILE A O 1
ATOM 1665 N N . ASP A 1 204 ? -11.751 19.446 12.204 1.00 70.38 204 ASP A N 1
ATOM 1666 C CA . ASP A 1 204 ? -13.032 19.881 12.757 1.00 70.38 204 ASP A CA 1
ATOM 1667 C C . ASP A 1 204 ? -12.987 19.715 14.280 1.00 70.38 204 ASP A C 1
ATOM 1669 O O . ASP A 1 204 ? -12.825 18.604 14.785 1.00 70.38 204 ASP A O 1
ATOM 1673 N N . SER A 1 205 ? -13.163 20.815 15.012 1.00 67.56 205 SER A N 1
ATOM 1674 C CA . SER A 1 205 ? -13.162 20.833 16.478 1.00 67.56 205 SER A CA 1
ATOM 1675 C C . SER A 1 205 ? -14.262 19.968 17.104 1.00 67.56 205 SER A C 1
ATOM 1677 O O . SER A 1 205 ? -14.250 19.745 18.314 1.00 67.56 205 SER A O 1
ATOM 1679 N N . LYS A 1 206 ? -15.217 19.485 16.298 1.00 66.62 206 LYS A N 1
ATOM 1680 C CA . LYS A 1 206 ? -16.257 18.530 16.700 1.00 66.62 206 LYS A CA 1
ATOM 1681 C C . LYS A 1 206 ? -15.827 17.067 16.618 1.00 66.62 206 LYS A C 1
ATOM 1683 O O . LYS A 1 206 ? -16.493 16.232 17.227 1.00 66.62 206 LYS A O 1
ATOM 1688 N N . LEU A 1 207 ? -14.785 16.730 15.856 1.00 64.06 207 LEU A N 1
ATOM 1689 C CA . LEU A 1 207 ? -14.231 15.380 15.875 1.00 64.06 207 LEU A CA 1
ATOM 1690 C C . LEU A 1 207 ? -13.383 15.223 17.135 1.00 64.06 207 LEU A C 1
ATOM 1692 O O . LEU A 1 207 ? -12.445 15.979 17.361 1.00 64.06 207 LEU A O 1
ATOM 1696 N N . GLU A 1 208 ? -13.693 14.221 17.955 1.00 62.97 208 GLU A N 1
ATOM 1697 C CA . GLU A 1 208 ? -12.840 13.889 19.089 1.00 62.97 208 GLU A CA 1
ATOM 1698 C C . GLU A 1 208 ? -11.450 13.477 18.575 1.00 62.97 208 GLU A C 1
ATOM 1700 O O . GLU A 1 208 ? -11.302 12.447 17.907 1.00 62.97 208 GLU A O 1
ATOM 1705 N N . ASP A 1 209 ? -10.415 14.247 18.931 1.00 67.06 209 ASP A N 1
ATOM 1706 C CA . ASP A 1 209 ? -9.013 14.013 18.537 1.00 67.06 209 ASP A CA 1
ATOM 1707 C C . ASP A 1 209 ? -8.580 12.552 18.731 1.00 67.06 209 ASP A C 1
ATOM 1709 O O . ASP A 1 209 ? -7.820 11.978 17.944 1.00 67.06 209 ASP A O 1
ATOM 1713 N N . LYS A 1 210 ? -9.104 11.919 19.785 1.00 70.25 210 LYS A N 1
ATOM 1714 C CA . LYS A 1 210 ? -8.802 10.537 20.145 1.00 70.25 210 LYS A CA 1
ATOM 1715 C C . LYS A 1 210 ? -9.411 9.519 19.182 1.00 70.25 210 LYS A C 1
ATOM 1717 O O . LYS A 1 210 ? -8.764 8.519 18.879 1.00 70.25 210 LYS A O 1
ATOM 1722 N N . GLU A 1 211 ? -10.627 9.743 18.695 1.00 74.38 211 GLU A N 1
ATOM 1723 C CA . GLU A 1 211 ? -11.274 8.823 17.753 1.00 74.38 211 GLU A CA 1
ATOM 1724 C C . GLU A 1 211 ? -10.638 8.908 16.370 1.00 74.38 211 GLU A C 1
ATOM 1726 O O . GLU A 1 211 ? -10.385 7.884 15.731 1.00 74.38 211 GLU A O 1
ATOM 1731 N N . MET A 1 212 ? -10.283 10.123 15.954 1.00 78.69 212 MET A N 1
ATOM 1732 C CA . MET A 1 212 ? -9.554 10.366 14.717 1.00 78.69 212 MET A CA 1
ATOM 1733 C C . MET A 1 212 ? -8.166 9.708 14.744 1.00 78.69 212 MET A C 1
ATOM 1735 O O . MET A 1 212 ? -7.812 8.995 13.803 1.00 78.69 212 MET A O 1
ATOM 1739 N N . ALA A 1 213 ? -7.407 9.844 15.837 1.00 81.94 213 ALA A N 1
ATOM 1740 C CA . ALA A 1 213 ? -6.097 9.203 15.988 1.00 81.94 213 ALA A CA 1
ATOM 1741 C C . ALA A 1 213 ? -6.160 7.663 15.946 1.00 81.94 213 ALA A C 1
ATOM 1743 O O . ALA A 1 213 ? -5.213 7.004 15.511 1.00 81.94 213 ALA A O 1
ATOM 1744 N N . GLU A 1 214 ? -7.274 7.070 16.373 1.00 86.75 214 GLU A N 1
ATOM 1745 C CA . GLU A 1 214 ? -7.461 5.617 16.415 1.00 86.75 214 GLU A CA 1
ATOM 1746 C C . GLU A 1 214 ? -8.107 5.038 15.148 1.00 86.75 214 GLU A C 1
ATOM 1748 O O . GLU A 1 214 ? -8.115 3.815 14.977 1.00 86.75 214 GLU A O 1
ATOM 1753 N N . SER A 1 215 ? -8.614 5.895 14.259 1.00 88.31 215 SER A N 1
ATOM 1754 C CA . SER A 1 215 ? -9.493 5.535 13.139 1.00 88.31 215 SER A CA 1
ATOM 1755 C C . SER A 1 215 ? -8.904 4.541 12.137 1.00 88.31 215 SER A C 1
ATOM 1757 O O . SER A 1 215 ? -9.656 3.744 11.598 1.00 88.31 215 SER A O 1
ATOM 1759 N N . LEU A 1 216 ? -7.584 4.521 11.914 1.00 92.25 216 LEU A N 1
ATOM 1760 C CA . LEU A 1 216 ? -6.923 3.597 10.971 1.00 92.25 216 LEU A CA 1
ATOM 1761 C C . LEU A 1 216 ? -6.260 2.386 11.651 1.00 92.25 216 LEU A C 1
ATOM 1763 O O . LEU A 1 216 ? -5.422 1.706 11.058 1.00 92.25 216 LEU A O 1
ATOM 1767 N N . SER A 1 217 ? -6.616 2.108 12.905 1.00 92.94 217 SER A N 1
ATOM 1768 C CA . SER A 1 217 ? -6.096 0.952 13.641 1.00 92.94 217 SER A CA 1
ATOM 1769 C C . SER A 1 217 ? -6.802 -0.346 13.290 1.00 92.94 217 SER 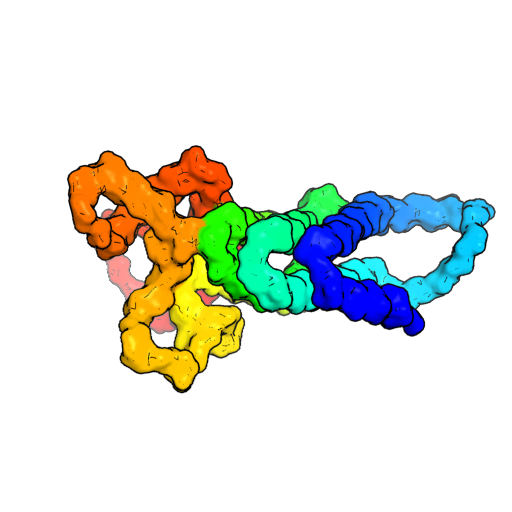A C 1
ATOM 1771 O O . SER A 1 217 ? -7.975 -0.322 12.948 1.00 92.94 217 SER A O 1
ATOM 1773 N N . VAL A 1 218 ? -6.149 -1.498 13.485 1.00 92.31 218 VAL A N 1
ATOM 1774 C CA . VAL A 1 218 ? -6.763 -2.830 13.261 1.00 92.31 218 VAL A CA 1
ATOM 1775 C C . VAL A 1 218 ? -8.139 -2.972 13.932 1.00 92.31 218 VAL A C 1
ATOM 1777 O O . VAL A 1 218 ? -9.012 -3.657 13.417 1.00 92.31 218 VAL A O 1
ATOM 1780 N N . VAL A 1 219 ? -8.351 -2.286 15.059 1.00 90.06 219 VAL A N 1
ATOM 1781 C CA . VAL A 1 219 ? -9.609 -2.316 15.813 1.00 90.06 219 VAL A CA 1
ATOM 1782 C C . VAL A 1 219 ? -10.687 -1.433 15.172 1.00 90.06 219 VAL A C 1
ATOM 1784 O O . VAL A 1 219 ? -11.835 -1.857 15.078 1.00 90.06 219 VAL A O 1
ATOM 1787 N N . ARG A 1 220 ? -10.343 -0.210 14.745 1.00 89.62 220 ARG A N 1
ATOM 1788 C CA . ARG A 1 220 ? -11.321 0.819 14.333 1.00 89.62 220 ARG A CA 1
ATOM 1789 C C . ARG A 1 220 ? -11.322 1.155 12.841 1.00 89.62 220 ARG A C 1
ATOM 1791 O O . ARG A 1 220 ? -12.153 1.952 12.415 1.00 89.62 220 ARG A O 1
ATOM 1798 N N . HIS A 1 221 ? -10.435 0.550 12.055 1.00 93.12 221 HIS A N 1
ATOM 1799 C CA . HIS A 1 221 ? -10.331 0.797 10.623 1.00 93.12 221 HIS A CA 1
ATOM 1800 C C . HIS A 1 221 ? -11.690 0.593 9.944 1.00 93.12 221 HIS A C 1
ATOM 1802 O O . HIS A 1 221 ? -12.239 -0.501 10.076 1.00 93.12 221 HIS A O 1
ATOM 1808 N N . PRO A 1 222 ? -12.220 1.555 9.161 1.00 92.19 222 PRO A N 1
ATOM 1809 C CA . PRO A 1 222 ? -13.540 1.422 8.538 1.00 92.19 222 PRO A CA 1
ATOM 1810 C C . PRO A 1 222 ? -13.700 0.129 7.730 1.00 92.19 222 PRO A C 1
ATOM 1812 O O . PRO A 1 222 ? -14.734 -0.527 7.785 1.00 92.19 222 PRO A O 1
ATOM 1815 N N . ALA A 1 223 ? -12.639 -0.265 7.024 1.00 94.38 223 ALA A N 1
ATOM 1816 C CA . ALA A 1 223 ? -12.578 -1.523 6.286 1.00 94.38 223 ALA A CA 1
ATOM 1817 C C . ALA A 1 223 ? -12.569 -2.798 7.155 1.00 94.38 223 ALA A C 1
ATOM 1819 O O . ALA A 1 223 ? -13.063 -3.832 6.715 1.00 94.38 223 ALA A O 1
ATOM 1820 N N . LEU A 1 224 ? -11.984 -2.749 8.356 1.00 94.19 224 LEU A N 1
ATOM 1821 C CA . LEU A 1 224 ? -11.808 -3.917 9.233 1.00 94.19 224 LEU A CA 1
ATOM 1822 C C . LEU A 1 224 ? -12.901 -4.016 10.301 1.00 94.19 224 LEU A C 1
ATOM 1824 O O . LEU A 1 224 ? -13.114 -5.087 10.863 1.00 94.19 224 LEU A O 1
ATOM 1828 N N . LEU A 1 225 ? -13.626 -2.924 10.546 1.00 90.81 225 LEU A N 1
ATOM 1829 C CA . LEU A 1 225 ? -14.655 -2.829 11.573 1.00 90.81 225 LEU A CA 1
ATOM 1830 C C . LEU A 1 225 ? -15.692 -3.967 11.512 1.00 90.81 225 LEU A C 1
ATOM 1832 O O . LEU A 1 225 ? -15.987 -4.512 12.574 1.00 90.81 225 LEU A O 1
ATOM 1836 N N . PRO A 1 226 ? -16.195 -4.415 10.338 1.00 91.12 226 PRO A N 1
ATOM 1837 C CA . PRO A 1 226 ? -17.116 -5.554 10.284 1.00 91.12 226 PRO A CA 1
ATOM 1838 C C . PRO A 1 226 ? -16.525 -6.849 10.864 1.00 91.12 226 PRO A C 1
ATOM 1840 O O . PRO A 1 226 ? -17.226 -7.600 11.541 1.00 91.12 226 PRO A O 1
ATOM 1843 N N . PHE A 1 227 ? -15.231 -7.098 10.645 1.00 91.62 227 PHE A N 1
ATOM 1844 C CA . PHE A 1 227 ? -14.527 -8.259 11.194 1.00 91.62 227 PHE A CA 1
ATOM 1845 C C . PHE A 1 227 ? -14.318 -8.113 12.699 1.00 91.62 227 PHE A C 1
ATOM 1847 O O . PHE A 1 227 ? -14.551 -9.058 13.445 1.00 91.62 227 PHE A O 1
ATOM 1854 N N . THR A 1 228 ? -13.951 -6.914 13.156 1.00 89.94 228 THR A N 1
ATOM 1855 C CA . THR A 1 228 ? -13.806 -6.610 14.584 1.00 89.94 228 THR A CA 1
ATOM 1856 C C . THR A 1 228 ? -15.121 -6.804 15.342 1.00 89.94 228 THR A C 1
ATOM 1858 O O . THR A 1 228 ? -15.127 -7.401 16.417 1.00 89.94 228 THR A O 1
ATOM 1861 N N . VAL A 1 229 ? -16.245 -6.349 14.779 1.00 88.25 229 VAL A N 1
ATOM 1862 C CA . VAL A 1 229 ? -17.581 -6.531 15.369 1.00 88.25 229 VAL A CA 1
ATOM 1863 C C . VAL A 1 229 ? -17.931 -8.014 15.460 1.00 88.25 229 VAL A C 1
ATOM 1865 O O . VAL A 1 229 ? -18.320 -8.483 16.527 1.00 88.25 229 VAL A O 1
ATOM 1868 N N . LYS A 1 230 ? -17.739 -8.768 14.371 1.00 88.50 230 LYS A N 1
ATOM 1869 C CA . LYS A 1 230 ? -18.002 -10.213 14.335 1.00 88.50 230 LYS A CA 1
ATOM 1870 C C . LYS A 1 230 ? -17.144 -10.977 15.350 1.00 88.50 230 LYS A C 1
ATOM 1872 O O . LYS A 1 230 ? -17.650 -11.843 16.055 1.00 88.50 230 LYS A O 1
ATOM 1877 N N . TYR A 1 231 ? -15.861 -10.634 15.458 1.00 87.50 231 TYR A N 1
ATOM 1878 C CA . TYR A 1 231 ? -14.949 -11.193 16.457 1.00 87.50 231 TYR A CA 1
ATOM 1879 C C . TYR A 1 231 ? -15.440 -10.922 17.884 1.00 87.50 231 TYR A C 1
ATOM 1881 O O . TYR A 1 231 ? -15.526 -11.837 18.701 1.00 87.50 231 TYR A O 1
ATOM 1889 N N . SER A 1 232 ? -15.829 -9.675 18.161 1.00 84.88 232 SER A N 1
ATOM 1890 C CA . SER A 1 232 ? -16.342 -9.272 19.469 1.00 84.88 232 SER A CA 1
ATOM 1891 C C . SER A 1 232 ? -17.611 -10.024 19.861 1.00 84.88 232 SER A C 1
ATOM 1893 O O . SER A 1 232 ? -17.719 -10.474 20.996 1.00 84.88 232 SER A O 1
ATOM 1895 N N . GLN A 1 233 ? -18.553 -10.197 18.930 1.00 83.38 233 GLN A N 1
ATOM 1896 C CA . GLN A 1 233 ? -19.797 -10.937 19.174 1.00 83.38 233 GLN A CA 1
ATOM 1897 C C . GLN A 1 233 ? -19.536 -12.400 19.552 1.00 83.38 233 GLN A C 1
ATOM 1899 O O . GLN A 1 233 ? -20.208 -12.938 20.426 1.00 83.38 233 GLN A O 1
ATOM 1904 N N . ASN A 1 234 ? -18.535 -13.031 18.934 1.00 80.19 234 ASN A N 1
ATOM 1905 C CA . ASN A 1 234 ? -18.201 -14.429 19.201 1.00 80.19 234 ASN A CA 1
ATOM 1906 C C . ASN A 1 234 ? -17.533 -14.648 20.568 1.00 80.19 234 ASN A C 1
ATOM 1908 O O . ASN A 1 234 ? -17.669 -15.730 21.133 1.00 80.19 234 ASN A O 1
ATOM 1912 N N . ILE A 1 235 ? -16.796 -13.658 21.084 1.00 75.12 235 ILE A N 1
ATOM 1913 C CA . ILE A 1 235 ? -15.979 -13.809 22.302 1.00 75.12 235 ILE A CA 1
ATOM 1914 C C . ILE A 1 235 ? -16.628 -13.173 23.519 1.00 75.12 235 ILE A C 1
ATOM 1916 O O . ILE A 1 235 ? -16.642 -13.782 24.584 1.00 75.12 235 ILE A O 1
ATOM 1920 N N . LEU A 1 236 ? -17.148 -11.956 23.373 1.00 65.88 236 LEU A N 1
ATOM 1921 C CA . LEU A 1 236 ? -17.687 -11.207 24.502 1.00 65.88 236 LEU A CA 1
ATOM 1922 C C . LEU A 1 236 ? -19.160 -11.537 24.761 1.00 65.88 236 LEU A C 1
ATOM 1924 O O . LEU A 1 236 ? -19.653 -11.190 25.824 1.00 65.88 236 LEU A O 1
ATOM 1928 N N . GLN A 1 237 ? -19.859 -12.208 23.827 1.00 66.62 237 GLN A N 1
ATOM 1929 C CA . GLN A 1 237 ? -21.309 -12.500 23.886 1.00 66.62 237 GLN A CA 1
ATOM 1930 C C . GLN A 1 237 ? -22.186 -11.275 24.213 1.00 66.62 237 GLN A C 1
ATOM 1932 O O . GLN A 1 237 ? -23.378 -11.410 24.487 1.00 66.62 237 GLN A O 1
ATOM 1937 N N . ASP A 1 238 ? -21.599 -10.080 24.167 1.00 56.34 238 ASP A N 1
ATOM 1938 C CA . ASP A 1 238 ? -22.184 -8.869 24.698 1.00 56.34 238 ASP A CA 1
ATOM 1939 C C . ASP A 1 238 ? -22.816 -8.059 23.572 1.00 56.34 238 ASP A C 1
ATOM 1941 O O . ASP A 1 238 ? -22.316 -7.993 22.444 1.00 56.34 238 ASP A O 1
ATOM 1945 N N . SER A 1 239 ? -23.947 -7.436 23.886 1.00 57.47 239 SER A N 1
ATOM 1946 C CA . SER A 1 239 ? -24.734 -6.673 22.910 1.00 57.47 239 SER A CA 1
ATOM 1947 C C . SER A 1 239 ? -24.142 -5.286 22.626 1.00 57.47 239 SER A C 1
ATOM 1949 O O . SER A 1 239 ? -24.485 -4.666 21.617 1.00 57.47 239 SER A O 1
ATOM 1951 N N . PHE A 1 240 ? -23.212 -4.823 23.472 1.00 58.12 240 PHE A N 1
ATOM 1952 C CA . PHE A 1 240 ? -22.531 -3.536 23.351 1.00 58.12 240 PHE A CA 1
ATOM 1953 C C . PHE A 1 240 ? -21.031 -3.708 23.073 1.00 58.12 240 PHE A C 1
ATOM 1955 O O . PHE A 1 240 ? -20.287 -4.297 23.849 1.00 58.12 240 PHE A O 1
ATOM 1962 N N . LEU A 1 241 ? -20.576 -3.164 21.944 1.00 65.62 241 LEU A N 1
ATOM 1963 C CA . LEU A 1 241 ? -19.188 -3.234 21.490 1.00 65.62 241 LEU A CA 1
ATOM 1964 C C . LEU A 1 241 ? -18.316 -2.200 22.228 1.00 65.62 241 LEU A C 1
ATOM 1966 O O . LEU A 1 241 ? -18.258 -1.045 21.797 1.00 65.62 241 LEU A O 1
ATOM 1970 N N . ASP A 1 242 ? -17.582 -2.590 23.279 1.00 71.56 242 ASP A N 1
ATOM 1971 C CA . ASP A 1 242 ? -16.523 -1.721 23.816 1.00 71.56 242 ASP A CA 1
ATOM 1972 C C . ASP A 1 242 ? -15.208 -1.883 23.033 1.00 71.56 242 ASP A C 1
ATOM 1974 O O . ASP A 1 242 ? -14.339 -2.715 23.308 1.00 71.56 242 ASP A O 1
ATOM 1978 N N . LEU A 1 243 ? -15.022 -1.002 22.047 1.00 71.06 243 LEU A N 1
ATOM 1979 C CA . LEU A 1 243 ? -13.790 -0.895 21.257 1.00 71.06 243 LEU A CA 1
ATOM 1980 C C . LEU A 1 243 ? -12.542 -0.574 22.105 1.00 71.06 243 LEU A C 1
ATOM 1982 O O . LEU A 1 243 ? -11.421 -0.674 21.595 1.00 71.06 243 LEU A O 1
ATOM 1986 N N . LYS A 1 244 ? -12.689 -0.146 23.367 1.00 75.50 244 LYS A N 1
ATOM 1987 C CA . LYS A 1 244 ? -11.555 0.073 24.277 1.00 75.50 244 LYS A CA 1
ATOM 1988 C C . LYS A 1 244 ? -10.995 -1.247 24.795 1.00 75.50 244 LYS A C 1
ATOM 1990 O O . LYS A 1 244 ? -9.772 -1.375 24.832 1.00 75.50 244 LYS A O 1
ATOM 1995 N N . GLU A 1 245 ? -11.839 -2.223 25.119 1.00 76.31 245 GLU A N 1
ATOM 1996 C CA . GLU A 1 245 ? -11.405 -3.538 25.609 1.00 76.31 245 GLU A CA 1
ATOM 1997 C C . GLU A 1 245 ? -10.708 -4.350 24.514 1.00 76.31 245 GLU A C 1
ATOM 1999 O O . GLU A 1 245 ? -9.652 -4.946 24.738 1.00 76.31 245 GLU A O 1
ATOM 2004 N N . LEU A 1 246 ? -11.200 -4.248 23.275 1.00 79.69 246 LEU A N 1
ATOM 2005 C CA . LEU A 1 246 ? -10.603 -4.891 22.098 1.00 79.69 246 LEU A CA 1
ATOM 2006 C C . LEU A 1 246 ? -9.154 -4.456 21.816 1.00 79.69 246 LEU A C 1
ATOM 2008 O O . LEU A 1 246 ? -8.421 -5.149 21.107 1.00 79.69 246 LEU A O 1
ATOM 2012 N N . LYS A 1 247 ? -8.681 -3.349 22.406 1.00 79.81 247 LYS A N 1
ATOM 2013 C CA . LYS A 1 247 ? -7.265 -2.948 22.324 1.00 79.81 247 LYS A CA 1
ATOM 2014 C C . LYS A 1 247 ? -6.327 -3.961 22.976 1.00 79.81 247 LYS A C 1
ATOM 2016 O O . LYS A 1 247 ? -5.177 -4.054 22.543 1.00 79.81 247 LYS A O 1
ATOM 2021 N N . ASN A 1 248 ? -6.805 -4.706 23.969 1.00 82.44 248 ASN A N 1
ATOM 2022 C CA . ASN A 1 248 ? -6.029 -5.742 24.648 1.00 82.44 248 ASN A CA 1
ATOM 2023 C C . ASN A 1 248 ? -5.980 -7.044 23.830 1.00 82.44 248 ASN A C 1
ATOM 2025 O O . ASN A 1 248 ? -4.995 -7.774 23.899 1.00 82.44 248 ASN A O 1
ATOM 2029 N N . HIS A 1 249 ? -6.968 -7.261 22.957 1.00 85.06 249 HIS A N 1
ATOM 2030 C CA . HIS A 1 249 ? -7.123 -8.464 22.132 1.00 85.06 249 HIS A CA 1
ATOM 2031 C C . HIS A 1 249 ? -6.576 -8.319 20.702 1.00 85.06 249 HIS A C 1
ATOM 2033 O O . HIS A 1 249 ? -6.820 -9.164 19.845 1.00 85.06 249 HIS A O 1
ATOM 2039 N N . LYS A 1 250 ? -5.786 -7.273 20.408 1.00 88.19 250 LYS A N 1
ATOM 2040 C CA . LYS A 1 250 ? -5.277 -6.996 19.046 1.00 88.19 250 LYS A CA 1
ATOM 2041 C C . LYS A 1 250 ? -4.551 -8.172 18.388 1.00 88.19 250 LYS A C 1
ATOM 2043 O O . LYS A 1 250 ? -4.607 -8.308 17.172 1.00 88.19 250 LYS A O 1
ATOM 2048 N N . LYS A 1 251 ? -3.828 -8.990 19.161 1.00 88.94 251 LYS A N 1
ATOM 2049 C CA . LYS A 1 251 ? -3.092 -10.148 18.624 1.00 88.94 251 LYS A CA 1
ATOM 2050 C C . LYS A 1 251 ? -4.029 -11.264 18.168 1.00 88.94 251 LYS A C 1
ATOM 2052 O O . LYS A 1 251 ? -3.803 -11.850 17.119 1.00 88.94 251 LYS A O 1
ATOM 2057 N N . GLU A 1 252 ? -5.064 -11.533 18.950 1.00 89.62 252 GLU A N 1
ATOM 2058 C CA . GLU A 1 252 ? -6.072 -12.545 18.637 1.00 89.62 252 GLU A CA 1
ATOM 2059 C C . GLU A 1 252 ? -6.969 -12.066 17.489 1.00 89.62 252 GLU A C 1
ATOM 2061 O O . GLU A 1 252 ? -7.247 -12.825 16.567 1.00 89.62 252 GLU A O 1
ATOM 2066 N N . LEU A 1 253 ? -7.306 -10.770 17.466 1.00 90.56 253 LEU A N 1
ATOM 2067 C CA . LEU A 1 253 ? -7.984 -10.142 16.334 1.00 90.56 253 LEU A CA 1
ATOM 2068 C C . LEU A 1 253 ? -7.165 -10.273 15.041 1.00 90.56 253 LEU A C 1
ATOM 2070 O O . LEU A 1 253 ? -7.732 -10.576 14.000 1.00 90.56 253 LEU A O 1
ATOM 2074 N N . LEU A 1 254 ? -5.839 -10.094 15.085 1.00 92.25 254 LEU A N 1
ATOM 2075 C CA . LEU A 1 254 ? -4.991 -10.338 13.912 1.00 92.25 254 LEU A CA 1
ATOM 2076 C C . LEU A 1 254 ? -5.066 -11.790 13.432 1.00 92.25 254 LEU A C 1
ATOM 2078 O O . LEU A 1 254 ? -5.155 -11.999 12.229 1.00 92.25 254 LEU A O 1
ATOM 2082 N N . ALA A 1 255 ? -5.065 -12.769 14.340 1.00 91.31 255 ALA A N 1
ATOM 2083 C CA . ALA A 1 255 ? -5.229 -14.174 13.963 1.00 91.31 255 ALA A CA 1
ATOM 2084 C C . ALA A 1 255 ? -6.598 -14.420 13.305 1.00 91.31 255 ALA A C 1
ATOM 2086 O O . ALA A 1 255 ? -6.672 -15.044 12.253 1.00 91.31 255 ALA A O 1
ATOM 2087 N N . HIS A 1 256 ? -7.665 -13.830 13.852 1.00 91.50 256 HIS A N 1
ATOM 2088 C CA . HIS A 1 256 ? -9.001 -13.903 13.259 1.00 91.50 256 HIS A CA 1
ATOM 2089 C C . HIS A 1 256 ? -9.083 -13.266 11.862 1.00 91.50 256 HIS A C 1
ATOM 2091 O O . HIS A 1 256 ? -9.822 -13.737 10.997 1.00 91.50 256 HIS A O 1
ATOM 2097 N N . LEU A 1 257 ? -8.350 -12.174 11.631 1.00 92.88 257 LEU A N 1
ATOM 2098 C CA . LEU A 1 257 ? -8.269 -11.534 10.317 1.00 92.88 257 LEU A CA 1
ATOM 2099 C C . LEU A 1 257 ? -7.515 -12.415 9.312 1.00 92.88 257 LEU A C 1
ATOM 2101 O O . LEU A 1 257 ? -7.942 -12.512 8.161 1.00 92.88 257 LEU A O 1
ATOM 2105 N N . SER A 1 258 ? -6.453 -13.095 9.742 1.00 92.62 258 SER A N 1
ATOM 2106 C CA . SER A 1 258 ? -5.729 -14.071 8.919 1.00 92.62 258 SER A CA 1
ATOM 2107 C C . SER A 1 258 ? -6.621 -15.236 8.482 1.00 92.62 258 SER A C 1
ATOM 2109 O O . SER A 1 258 ? -6.627 -15.583 7.305 1.00 92.62 258 SER A O 1
ATOM 2111 N N . ASP A 1 259 ? -7.512 -15.730 9.353 1.00 92.25 259 ASP A N 1
ATOM 2112 C CA . ASP A 1 259 ? -8.516 -16.747 8.979 1.00 92.25 259 ASP A CA 1
ATOM 2113 C C . ASP A 1 259 ? -9.462 -16.288 7.843 1.00 92.25 259 ASP A C 1
ATOM 2115 O O . ASP A 1 259 ? -10.108 -17.107 7.189 1.00 92.25 259 ASP A O 1
ATOM 2119 N N . HIS A 1 260 ? -9.551 -14.977 7.588 1.00 91.88 260 HIS A N 1
ATOM 2120 C CA . HIS A 1 260 ? -10.336 -14.379 6.503 1.00 91.88 260 HIS A CA 1
ATOM 2121 C C . HIS A 1 260 ? -9.477 -13.959 5.289 1.00 91.88 260 HIS A C 1
ATOM 2123 O O . HIS A 1 260 ? -9.939 -13.162 4.469 1.00 91.88 260 HIS A O 1
ATOM 2129 N N . ASN A 1 261 ? -8.266 -14.512 5.130 1.00 92.31 261 ASN A N 1
ATOM 2130 C CA . ASN A 1 261 ? -7.290 -14.196 4.071 1.00 92.31 261 ASN A CA 1
ATOM 2131 C C . ASN A 1 261 ? -6.761 -12.748 4.118 1.00 92.31 261 ASN A C 1
ATOM 2133 O O . ASN A 1 261 ? -6.503 -12.135 3.081 1.00 92.31 261 ASN A O 1
ATOM 2137 N N . LEU A 1 262 ? -6.637 -12.169 5.316 1.00 94.50 262 LEU A N 1
ATOM 2138 C CA . LEU A 1 262 ? -6.052 -10.837 5.531 1.00 94.50 262 LEU A CA 1
ATOM 2139 C C . LEU A 1 262 ? -4.663 -10.928 6.190 1.00 94.50 262 LEU A C 1
ATOM 2141 O O . LEU A 1 262 ? -4.276 -10.058 6.978 1.00 94.50 262 LEU A O 1
ATOM 2145 N N . ASP A 1 263 ? -3.904 -11.971 5.846 1.00 93.69 263 ASP A N 1
ATOM 2146 C CA . ASP A 1 263 ? -2.609 -12.332 6.444 1.00 93.69 263 ASP A CA 1
ATOM 2147 C C . ASP A 1 263 ? -1.567 -11.212 6.367 1.00 93.69 263 ASP A C 1
ATOM 2149 O O . ASP A 1 263 ? -0.716 -11.074 7.251 1.00 93.69 263 ASP A O 1
ATOM 2153 N N . GLY A 1 264 ? -1.662 -10.356 5.346 1.00 93.81 264 GLY A N 1
ATOM 2154 C CA . GLY A 1 264 ? -0.788 -9.205 5.169 1.00 93.81 264 GLY A CA 1
ATOM 2155 C C . GLY A 1 264 ? -0.684 -8.295 6.391 1.00 93.81 264 GLY A C 1
ATOM 2156 O O . GLY A 1 264 ? 0.402 -7.803 6.705 1.00 93.81 264 GLY A O 1
ATOM 2157 N N . LEU A 1 265 ? -1.779 -8.116 7.139 1.00 95.12 265 LEU A N 1
ATOM 2158 C CA . LEU A 1 265 ? -1.778 -7.340 8.385 1.00 95.12 265 LEU A CA 1
ATOM 2159 C C . LEU A 1 265 ? -0.926 -8.013 9.465 1.00 95.12 265 LEU A C 1
ATOM 2161 O O . LEU A 1 265 ? -0.112 -7.353 10.120 1.00 95.12 265 LEU A O 1
ATOM 2165 N N . GLN A 1 266 ? -1.087 -9.327 9.639 1.00 94.56 266 GLN A N 1
ATOM 2166 C CA . GLN A 1 266 ? -0.314 -10.105 10.602 1.00 94.56 266 GLN A CA 1
ATOM 2167 C C . GLN A 1 266 ? 1.169 -10.120 10.219 1.00 94.56 266 GLN A C 1
ATOM 2169 O O . GLN A 1 266 ? 2.022 -9.848 11.071 1.00 94.56 266 GLN A O 1
ATOM 2174 N N . GLN A 1 267 ? 1.480 -10.362 8.941 1.00 94.50 267 GLN A N 1
ATOM 2175 C CA . GLN A 1 267 ? 2.846 -10.347 8.422 1.00 94.50 267 GLN A CA 1
ATOM 2176 C C . GLN A 1 267 ? 3.507 -8.985 8.657 1.00 94.50 267 GLN A C 1
ATOM 2178 O O . GLN A 1 267 ? 4.632 -8.921 9.158 1.00 94.50 267 GLN A O 1
ATOM 2183 N N . PHE A 1 268 ? 2.810 -7.889 8.360 1.00 96.12 268 PHE A N 1
ATOM 2184 C CA . PHE A 1 268 ? 3.314 -6.535 8.566 1.00 96.12 268 PHE A CA 1
ATOM 2185 C C . PHE A 1 268 ? 3.602 -6.237 10.039 1.00 96.12 268 PHE A C 1
ATOM 2187 O O . PHE A 1 268 ? 4.700 -5.779 10.377 1.00 96.12 268 PHE A O 1
ATOM 2194 N N . VAL A 1 269 ? 2.660 -6.543 10.936 1.00 94.44 269 VAL A N 1
ATOM 2195 C CA . VAL A 1 269 ? 2.850 -6.319 12.375 1.00 94.44 269 VAL A CA 1
ATOM 2196 C C . VAL A 1 269 ? 4.028 -7.144 12.894 1.00 94.44 269 VAL A C 1
ATOM 2198 O O . VAL A 1 269 ? 4.906 -6.585 13.549 1.00 94.44 269 VAL A O 1
ATOM 2201 N N . ALA A 1 270 ? 4.123 -8.425 12.533 1.00 93.12 270 ALA A N 1
ATOM 2202 C CA . ALA A 1 270 ? 5.254 -9.273 12.909 1.00 93.12 270 ALA A CA 1
ATOM 2203 C C . ALA A 1 270 ? 6.600 -8.747 12.371 1.00 93.12 270 ALA A C 1
ATOM 2205 O O . ALA A 1 270 ? 7.632 -8.854 13.033 1.00 93.12 270 ALA A O 1
ATOM 2206 N N . THR A 1 271 ? 6.593 -8.138 11.182 1.00 93.81 271 THR A N 1
ATOM 2207 C CA . THR A 1 271 ? 7.800 -7.683 10.480 1.00 93.81 271 THR A CA 1
ATOM 2208 C C . THR A 1 271 ? 8.368 -6.369 11.026 1.00 93.81 271 THR A C 1
ATOM 2210 O O . THR A 1 271 ? 9.593 -6.180 10.997 1.00 93.81 271 THR A O 1
ATOM 2213 N N . PHE A 1 272 ? 7.511 -5.446 11.478 1.00 92.94 272 PHE A N 1
ATOM 2214 C CA . PHE A 1 272 ? 7.901 -4.061 11.793 1.00 92.94 272 PHE A CA 1
ATOM 2215 C C . PHE A 1 272 ? 7.584 -3.610 13.223 1.00 92.94 272 PHE A C 1
ATOM 2217 O O . PHE A 1 272 ? 8.210 -2.668 13.723 1.00 92.94 272 PHE A O 1
ATOM 2224 N N . VAL A 1 273 ? 6.656 -4.267 13.920 1.00 88.44 273 VAL A N 1
ATOM 2225 C CA . VAL A 1 273 ? 6.295 -3.906 15.292 1.00 88.44 273 VAL A CA 1
ATOM 2226 C C . VAL A 1 273 ? 7.115 -4.739 16.272 1.00 88.44 273 VAL A C 1
ATOM 2228 O O . VAL A 1 273 ? 6.857 -5.915 16.504 1.00 88.44 273 VAL A O 1
ATOM 2231 N N . ARG A 1 274 ? 8.101 -4.106 16.915 1.00 78.38 274 ARG A N 1
ATOM 2232 C CA . ARG A 1 274 ? 8.838 -4.730 18.020 1.00 78.38 274 ARG A CA 1
ATOM 2233 C C . ARG A 1 274 ? 7.943 -4.815 19.256 1.00 78.38 274 ARG A C 1
ATOM 2235 O O . ARG A 1 274 ? 7.617 -3.790 19.857 1.00 78.38 274 ARG A O 1
ATOM 2242 N N . VAL A 1 275 ? 7.577 -6.028 19.658 1.00 59.78 275 VAL A N 1
ATOM 2243 C CA . VAL A 1 275 ? 6.961 -6.276 20.965 1.00 59.78 275 VAL A CA 1
ATOM 2244 C C . VAL A 1 275 ? 8.068 -6.162 22.014 1.00 59.78 275 VAL A C 1
ATOM 2246 O O . VAL A 1 275 ? 9.034 -6.918 21.972 1.00 59.78 275 VAL A O 1
ATOM 2249 N N . LYS A 1 276 ? 7.964 -5.204 22.943 1.00 48.50 276 LYS A N 1
ATOM 2250 C CA . LYS A 1 276 ? 8.843 -5.185 24.120 1.00 48.50 276 LYS A CA 1
ATOM 2251 C C . LYS A 1 276 ? 8.518 -6.426 24.951 1.00 48.50 276 LYS A C 1
ATOM 2253 O O . LYS A 1 276 ? 7.475 -6.470 25.594 1.00 48.50 276 LYS A O 1
ATOM 2258 N N . THR A 1 277 ? 9.384 -7.432 24.931 1.00 34.06 277 THR A N 1
ATOM 2259 C CA . THR A 1 277 ? 9.366 -8.504 25.927 1.00 34.06 277 THR A CA 1
ATOM 2260 C C . THR A 1 277 ? 9.817 -7.903 27.253 1.00 34.06 277 THR A C 1
ATOM 2262 O O . THR A 1 277 ? 10.981 -7.546 27.421 1.00 34.06 277 THR A O 1
ATOM 2265 N N . SER A 1 278 ? 8.884 -7.719 28.179 1.00 29.81 278 SER A N 1
ATOM 2266 C CA . SER A 1 278 ? 9.176 -7.346 29.559 1.00 29.81 278 SER A CA 1
ATOM 2267 C C . SER A 1 278 ? 9.814 -8.534 30.282 1.00 29.81 278 SER A C 1
ATOM 2269 O O . SER A 1 278 ? 9.121 -9.322 30.916 1.00 29.81 278 SER A O 1
ATOM 2271 N N . THR A 1 279 ? 11.132 -8.682 30.188 1.00 30.02 279 THR A N 1
ATOM 2272 C CA . THR A 1 279 ? 11.894 -9.453 31.176 1.00 30.02 279 THR A CA 1
ATOM 2273 C C . THR A 1 279 ? 12.127 -8.562 32.390 1.00 30.02 279 THR A C 1
ATOM 2275 O O . THR A 1 279 ? 12.930 -7.631 32.356 1.00 30.02 279 THR A O 1
ATOM 2278 N N . SER A 1 280 ? 11.366 -8.823 33.449 1.00 32.47 280 SER A N 1
ATOM 2279 C CA . SER A 1 280 ? 11.573 -8.302 34.797 1.00 32.47 280 SER A CA 1
ATOM 2280 C C . SER A 1 280 ? 12.861 -8.873 35.397 1.00 32.47 280 SER A C 1
ATOM 2282 O O . SER A 1 280 ? 12.992 -10.090 35.512 1.00 32.47 280 SER A O 1
ATOM 2284 N N . GLY A 1 281 ? 13.781 -7.996 35.805 1.00 26.98 281 GLY A N 1
ATOM 2285 C CA . GLY A 1 281 ? 14.984 -8.352 36.561 1.00 26.98 281 GLY A CA 1
ATOM 2286 C C . GLY A 1 281 ? 16.026 -7.230 36.558 1.00 26.98 281 GLY A C 1
ATOM 2287 O O . GLY A 1 281 ? 16.906 -7.196 35.708 1.00 26.98 281 GLY A O 1
ATOM 2288 N N . THR A 1 282 ? 15.923 -6.295 37.500 1.00 27.53 282 THR A N 1
ATOM 2289 C CA . THR A 1 282 ? 16.977 -5.325 37.878 1.00 27.53 282 THR A CA 1
ATOM 2290 C C . THR A 1 282 ? 17.542 -5.704 39.257 1.00 27.53 282 THR A C 1
ATOM 2292 O O . THR A 1 282 ? 16.818 -6.407 39.963 1.00 27.53 282 THR A O 1
ATOM 2295 N N . PRO A 1 283 ? 18.703 -5.188 39.739 1.00 41.59 283 PRO A N 1
ATOM 2296 C CA . PRO A 1 283 ? 19.555 -4.122 39.173 1.00 41.59 283 PRO A CA 1
ATOM 2297 C C . PRO A 1 283 ? 21.088 -4.376 39.236 1.00 41.59 283 PRO A C 1
ATOM 2299 O O . PRO A 1 283 ? 21.582 -5.108 40.080 1.00 41.59 283 PRO A O 1
ATOM 2302 N N . H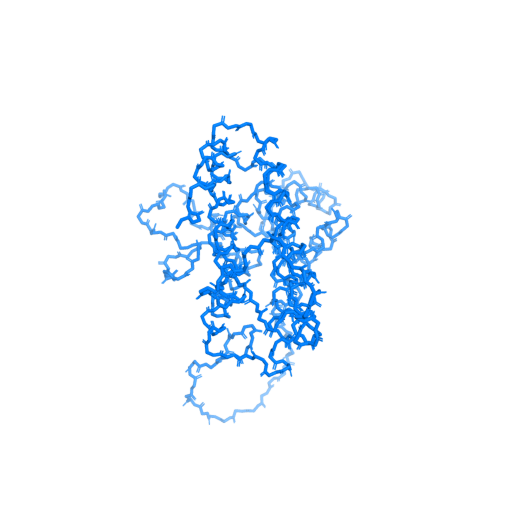IS A 1 284 ? 21.870 -3.616 38.461 1.00 24.52 284 HIS A N 1
ATOM 2303 C CA . HIS A 1 284 ? 22.964 -2.830 39.051 1.00 24.52 284 HIS A CA 1
ATOM 2304 C C . HIS A 1 284 ? 23.255 -1.579 38.210 1.00 24.52 284 HIS A C 1
ATOM 2306 O O . HIS A 1 284 ? 23.353 -1.606 36.987 1.00 24.52 284 HIS A O 1
ATOM 2312 N N . ARG A 1 285 ? 23.309 -0.456 38.922 1.00 25.03 285 ARG A N 1
ATOM 2313 C CA . ARG A 1 285 ? 23.478 0.929 38.470 1.00 25.03 285 ARG A CA 1
ATOM 2314 C C . ARG A 1 285 ? 24.972 1.193 38.249 1.00 25.03 285 ARG A C 1
ATOM 2316 O O . ARG A 1 285 ? 25.729 0.845 39.146 1.00 25.03 285 ARG A O 1
ATOM 2323 N N . THR A 1 286 ? 25.382 1.856 37.163 1.00 23.73 286 THR A N 1
ATOM 2324 C CA . THR A 1 286 ? 26.321 3.007 37.179 1.00 23.73 286 THR A CA 1
ATOM 2325 C C . THR A 1 286 ? 26.271 3.755 35.833 1.00 23.73 286 THR A C 1
ATOM 2327 O O . THR A 1 286 ? 26.570 3.206 34.782 1.00 23.73 286 THR A O 1
ATOM 2330 N N . VAL A 1 287 ? 25.800 5.001 35.931 1.00 26.55 287 VAL A N 1
ATOM 2331 C CA . VAL A 1 287 ? 26.057 6.231 35.156 1.00 26.55 287 VAL A CA 1
ATOM 2332 C C . VAL A 1 287 ? 26.765 6.115 33.796 1.00 26.55 287 VAL A C 1
ATOM 2334 O O . VAL A 1 287 ? 27.960 5.868 33.742 1.00 26.55 287 VAL A O 1
ATOM 2337 N N . LEU A 1 288 ? 26.051 6.495 32.729 1.00 22.81 288 LEU A N 1
ATOM 2338 C CA . LEU A 1 288 ? 26.506 7.506 31.762 1.00 22.81 288 LEU A CA 1
ATOM 2339 C C . LEU A 1 288 ? 25.292 8.070 31.010 1.00 22.81 288 LEU A C 1
ATOM 2341 O O . LEU A 1 288 ? 24.702 7.455 30.125 1.00 22.81 288 LEU A O 1
ATOM 2345 N N . SER A 1 289 ? 24.893 9.265 31.431 1.00 25.34 289 SER A N 1
ATOM 2346 C CA . SER A 1 289 ? 24.040 10.173 30.681 1.00 25.34 289 SER A CA 1
ATOM 2347 C C . SER A 1 289 ? 24.811 10.692 29.471 1.00 25.34 289 SER A C 1
ATOM 2349 O O . SER A 1 289 ? 25.772 11.433 29.653 1.00 25.34 289 SER A O 1
ATOM 2351 N N . THR A 1 290 ? 24.412 10.283 28.269 1.00 25.61 290 THR A N 1
ATOM 2352 C CA . THR A 1 290 ? 24.480 11.000 26.975 1.00 25.61 290 THR A CA 1
ATOM 2353 C C . THR A 1 290 ? 24.329 9.956 25.872 1.00 25.61 290 THR A C 1
ATOM 2355 O O . THR A 1 290 ? 25.174 9.085 25.738 1.00 25.61 290 THR A O 1
ATOM 2358 N N . LEU A 1 291 ? 23.206 10.009 25.152 1.00 24.16 291 LEU A N 1
ATOM 2359 C CA . LEU A 1 291 ? 22.969 9.557 23.768 1.00 24.16 291 LEU A CA 1
ATOM 2360 C C . LEU A 1 291 ? 21.449 9.479 23.569 1.00 24.16 291 LEU A C 1
ATOM 2362 O O . LEU A 1 291 ? 20.834 8.426 23.408 1.00 24.16 291 LEU A O 1
ATOM 2366 N N . SER A 1 292 ? 20.822 10.654 23.616 1.00 31.08 292 SER A N 1
ATOM 2367 C CA . SER A 1 292 ? 19.630 10.891 22.816 1.00 31.08 292 SER A CA 1
ATOM 2368 C C . SER A 1 292 ? 20.027 10.776 21.343 1.00 31.08 292 SER A C 1
ATOM 2370 O O . SER A 1 292 ? 21.021 11.377 20.947 1.00 31.08 292 SER A O 1
ATOM 2372 N N . GLN A 1 293 ? 19.196 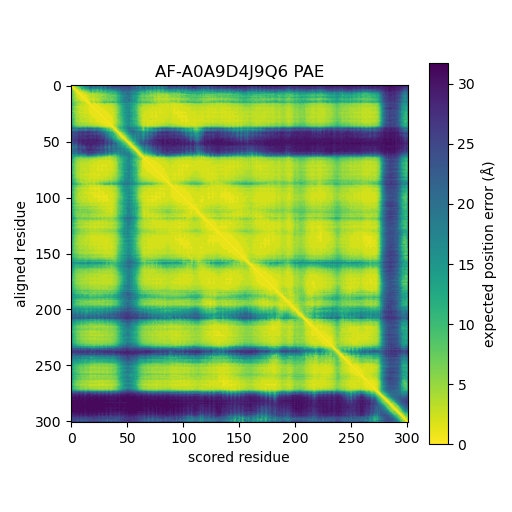10.088 20.560 1.00 30.33 293 GLN A N 1
ATOM 2373 C CA . GLN A 1 293 ? 19.296 9.892 19.107 1.00 30.33 293 GLN A CA 1
ATOM 2374 C C . GLN A 1 293 ? 20.309 8.822 18.664 1.00 30.33 293 GLN A C 1
ATOM 2376 O O . GLN A 1 293 ? 21.503 9.058 18.544 1.00 30.33 293 GLN A O 1
ATOM 2381 N N . GLY A 1 294 ? 19.792 7.629 18.359 1.00 24.52 294 GLY A N 1
ATOM 2382 C CA . GLY A 1 294 ? 20.550 6.557 17.717 1.00 24.52 294 GLY A CA 1
ATOM 2383 C C . GLY A 1 294 ? 19.621 5.508 17.102 1.00 24.52 294 GLY A C 1
ATOM 2384 O O . GLY A 1 294 ? 19.006 4.727 17.819 1.00 24.52 294 GLY A O 1
ATOM 2385 N N . ASN A 1 295 ? 19.501 5.542 15.773 1.00 32.25 295 ASN A N 1
ATOM 2386 C CA . ASN A 1 295 ? 19.050 4.493 14.848 1.00 32.25 295 ASN A CA 1
ATOM 2387 C C . ASN A 1 295 ? 17.764 3.703 15.166 1.00 32.25 295 ASN A C 1
ATOM 2389 O O . ASN A 1 295 ? 17.780 2.533 15.540 1.00 32.25 295 ASN A O 1
ATOM 2393 N N . ASN A 1 296 ? 16.623 4.328 14.844 1.00 35.03 296 ASN A N 1
ATOM 2394 C CA . ASN A 1 296 ? 15.306 3.692 14.693 1.00 35.03 296 ASN A CA 1
ATOM 2395 C C . ASN A 1 296 ? 14.852 3.694 13.216 1.00 35.03 296 ASN A C 1
ATOM 2397 O O . ASN A 1 296 ? 13.803 4.257 12.874 1.00 35.03 296 ASN A O 1
ATOM 2401 N N . SER A 1 297 ? 15.646 3.094 12.328 1.00 43.34 297 SER A N 1
ATOM 2402 C CA . SER A 1 297 ? 15.270 2.841 10.931 1.00 43.34 297 SER A CA 1
ATOM 2403 C C . SER A 1 297 ? 15.016 1.343 10.726 1.00 43.34 297 SER A C 1
ATOM 2405 O O . SER A 1 297 ? 15.771 0.500 11.214 1.00 43.34 297 SER A O 1
ATOM 2407 N N . ALA A 1 298 ? 13.945 0.987 10.007 1.00 48.91 298 ALA A N 1
ATOM 2408 C CA . ALA A 1 298 ? 13.607 -0.411 9.713 1.00 48.91 298 ALA A CA 1
ATOM 2409 C C . ALA A 1 298 ? 14.699 -1.108 8.875 1.00 48.91 298 ALA A C 1
ATOM 2411 O O . ALA A 1 298 ? 14.777 -2.335 8.854 1.00 48.91 298 ALA A O 1
ATOM 2412 N N . PHE A 1 299 ? 15.566 -0.312 8.241 1.00 45.66 299 PHE A N 1
ATOM 2413 C CA . PHE A 1 299 ? 16.675 -0.765 7.406 1.00 45.66 299 PHE A CA 1
ATOM 2414 C C . PHE A 1 299 ? 18.081 -0.521 7.984 1.00 45.66 299 PHE A C 1
ATOM 2416 O O . PHE A 1 299 ? 19.063 -0.873 7.324 1.00 45.66 299 PHE A O 1
ATOM 2423 N N . GLY A 1 300 ? 18.206 0.019 9.203 1.00 41.72 300 GLY A N 1
ATOM 2424 C CA . GLY A 1 300 ? 19.505 0.235 9.853 1.00 41.72 300 GLY A CA 1
ATOM 2425 C C . GLY A 1 300 ? 20.442 1.126 9.032 1.00 41.72 300 GLY A C 1
ATOM 2426 O O . GLY A 1 300 ? 21.513 0.673 8.622 1.00 41.72 300 GLY A O 1
ATOM 2427 N N . PHE A 1 301 ? 19.976 2.343 8.765 1.00 36.16 301 PHE A N 1
ATOM 2428 C CA . PHE A 1 301 ? 20.755 3.525 8.397 1.00 36.16 301 PHE A CA 1
ATOM 2429 C C . PHE A 1 301 ? 20.669 4.522 9.546 1.00 36.16 301 PHE A C 1
ATOM 2431 O O . PHE A 1 301 ? 19.522 4.715 10.030 1.00 36.16 301 PHE A O 1
#

Nearest PDB structures (foldseek):
  7qoo-assembly1_I  TM=8.004E-01  e=3.849E-08  Homo sapiens
  7ywx-assembly1_I  TM=8.562E-01  e=2.831E-07  Homo sapiens
  7xho-assembly1_I  TM=8.393E-01  e=5.388E-05  Homo sapiens
  7r5v-assembly1_I  TM=8.321E-01  e=1.033E-04  Homo sapiens
  7yyh-assembly1_I  TM=8.321E-01  e=1.033E-04  Homo sapiens

Foldseek 3Di:
DVVPVVVVVLVCLLPDDLVVVLVVLVVLLVVLVVCLQPPDPCVVPVVPVVPDDDPDDPPPPPDDSVVVSLVSLAVSLVSLLVSLVSVVQDVSSLVSVLSSLQCLLCSCVPRVDLDHHAYDLLNLVSQLLHLALLSNLSSLVSLVSNLVNVVVNVVVVSDDPVCVVSLVSSQLSLVQSCQQAQVLANADCPDPSHSRDDPPVNDDPPDDPSCVSNCSYCLRPNNNVVLNVVVCCVPVVDPDDDSVVCSVVSLVSLVSVVVVVSVSSVVSCVLQPDDPPPPDDDDDDDDDDDDDDDDPGSNGD

pLDDT: mean 79.13, std 20.54, range [22.81, 97.69]

Radius of gyration: 22.76 Å; Cα contacts (8 Å, |Δi|>4): 291; chains: 1; bounding box: 52×41×79 Å

InterPro domains:
  IPR012485 Centromere protein I [PF07778] (5-36)

Mean predicted aligned error: 10.68 Å